Protein AF-A0A5J9UR12-F1 (afdb_monomer)

Nearest PDB structures (foldseek):
  2w54-assembly2_D  TM=9.550E-01  e=1.398E-10  Rhodobacter capsulatus
  7orc-assembly1_A  TM=9.038E-01  e=9.205E-11  Homo sapiens
  7orc-assembly1_B  TM=9.035E-01  e=1.241E-10  Homo sapiens
  7opn-assembly1_B  TM=8.809E-01  e=1.884E-10  Homo sapiens
  6q6q-assembly1_A-2  TM=8.910E-01  e=6.596E-10  Homo sapiens

InterPro domains:
  IPR000674 Aldehyde oxidase/xanthine dehydrogenase, a/b hammerhead [PF01315] (2-109)
  IPR000674 Aldehyde oxidase/xanthine dehydrogenase, a/b hammerhead [SM01008] (2-110)
  IPR008274 Aldehyde oxidase/xanthine dehydrogenase, first molybdopterin binding domain [PF02738] (125-187)
  IPR016208 Aldehyde oxidase/xanthine dehydrogenase-like [PTHR45444] (1-187)
  IPR036856 Aldehyde oxidase/xanthine dehydrogenase, a/b hammerhead superfamily [SSF54665] (1-125)
  IPR037165 Aldehyde oxidase/xanthine dehydrogenase, molybdopterin binding domain superfamily [SSF56003] (102-187)

Foldseek 3Di:
DPPPDDDLVNPDADPPDWAKDFQWDPAQKWFWDDKDLPQLVPDPFFDDKDACVNDPDHQWPQPDAPDDGVADDTMDNGTGGGRIMTIGDPDHVVNHVSSVVMDIDTDHDDHDDDPVSCVVVVPDRPPPDDDDDDDDVVVCVVDPVDPDDDDDDDDDDDDDPPDPDDWDKDWDADPVRPDIDMDTDDD

Solvent-accessible surface area (backbone atoms only — not comparable to full-atom values): 11998 Å² total; per-residue (Å²): 142,84,75,81,76,80,52,62,87,67,51,86,76,65,90,89,60,70,30,72,20,71,33,56,34,91,40,49,23,23,36,57,74,48,74,46,46,68,64,26,68,71,36,84,64,56,71,50,74,44,44,41,87,67,45,87,84,65,47,60,63,46,87,85,53,87,86,42,52,69,27,36,76,57,53,41,78,30,59,63,41,39,43,34,40,33,35,18,30,96,45,61,70,58,16,48,63,38,35,70,45,46,46,72,43,69,49,79,45,94,64,80,89,45,71,69,53,26,62,76,69,67,65,68,73,82,94,64,88,79,86,88,86,79,86,62,64,67,61,47,73,74,38,90,81,55,92,72,88,87,86,87,86,87,87,81,83,88,80,80,85,78,64,90,75,66,90,42,72,51,74,49,70,37,80,97,62,81,39,74,49,75,47,60,66,77,135

Mean predicted aligned error: 5.68 Å

Secondary s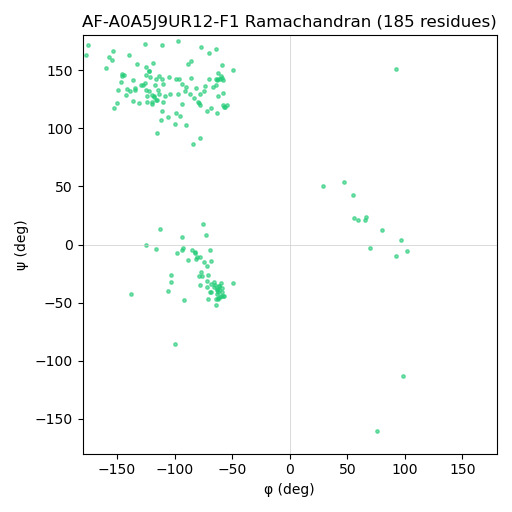tructure (DSSP, 8-state):
--S-S--GGGSPPPTT----EEE--S-SSEEEEEEE-HHHHTSTTEEEEE-GGGSSS-SB--SSSTT-BSS--SEE-STT--SEEEEE-SSHHHHHHHHTT-EEEEEE-----SHHHHHHHT---TT-------S-HHHHHHSTT-S----------------SS---EEEEEEGGGTEEEEEE---

Organism: NCBI:txid38414

pLDDT: mean 90.69, std 7.62, range [59.16, 98.38]

Radius of gyration: 23.84 Å; Cα contacts (8 Å, |Δi|>4): 248; chains: 1; bounding box: 65×40×64 Å

Sequence (187 aa):
VTGEAEYTDDTPIPTNTLHAALVLSKKAHARILSIDDSLAKSSPGFTGLFLSKDVPGSNRTEPVIPGEKIFATDVVTCVGQVPLRLIPFTDDIIGIVVADKIYIEYSELPAILSMEEAVKTGSFHPNTKRCLVKGNVEQCFMSDGCERIISGEVKVAGQEHFYMEPQCTLVWPVDSGNEIHMVSSTQ

Structure (mmCIF, N/CA/C/O backbone):
data_AF-A0A5J9UR12-F1
#
_entry.id   AF-A0A5J9UR12-F1
#
loop_
_atom_site.group_PDB
_atom_site.id
_atom_site.type_symbol
_atom_site.label_atom_id
_atom_site.label_alt_id
_atom_site.label_comp_id
_atom_site.label_asym_id
_atom_site.label_entity_id
_atom_site.label_seq_id
_atom_site.pdbx_PDB_ins_code
_atom_site.Cartn_x
_atom_site.Cartn_y
_atom_site.Cartn_z
_atom_site.occupancy
_atom_site.B_iso_or_equiv
_atom_site.auth_seq_id
_atom_site.auth_comp_id
_atom_site.auth_asym_id
_atom_site.auth_atom_id
_atom_site.pdbx_PDB_model_num
ATOM 1 N N . VAL A 1 1 ? -15.639 -21.418 -22.205 1.00 65.12 1 VAL A N 1
ATOM 2 C CA . VAL A 1 1 ? -14.432 -21.567 -21.352 1.00 65.12 1 VAL A CA 1
ATOM 3 C C . VAL A 1 1 ? -13.196 -21.831 -22.210 1.00 65.12 1 VAL A C 1
ATOM 5 O O . VAL A 1 1 ? -12.440 -22.752 -21.954 1.00 65.12 1 VAL A O 1
ATOM 8 N N . THR A 1 2 ? -13.013 -21.047 -23.268 1.00 94.25 2 THR A N 1
ATOM 9 C CA . THR A 1 2 ? -11.977 -21.240 -24.296 1.00 94.25 2 THR A CA 1
ATOM 10 C C . THR A 1 2 ? -10.656 -20.552 -23.949 1.00 94.25 2 THR A C 1
ATOM 12 O O . THR A 1 2 ? -9.651 -20.850 -24.579 1.00 94.25 2 THR A O 1
ATOM 15 N N . GLY A 1 3 ? -10.654 -19.665 -22.943 1.00 93.50 3 GLY A N 1
ATOM 16 C CA . GLY A 1 3 ? -9.499 -18.829 -22.598 1.00 93.50 3 GLY A CA 1
ATOM 17 C C . GLY A 1 3 ? -9.338 -17.599 -23.497 1.00 93.50 3 GLY A C 1
ATOM 18 O O . GLY A 1 3 ? -8.297 -16.972 -23.462 1.00 93.50 3 GLY A O 1
ATOM 19 N N . GLU A 1 4 ? -10.346 -17.260 -24.305 1.00 94.88 4 GLU A N 1
ATOM 20 C CA . GLU A 1 4 ? -10.284 -16.148 -25.273 1.00 94.88 4 GLU A CA 1
ATOM 21 C C . GLU A 1 4 ? -10.627 -14.776 -24.666 1.00 94.88 4 GLU A C 1
ATOM 23 O O . GLU A 1 4 ? -10.584 -13.771 -25.367 1.00 94.88 4 GLU A O 1
ATOM 28 N N . ALA A 1 5 ? -11.037 -14.726 -23.396 1.00 94.69 5 ALA A N 1
ATOM 29 C CA . ALA A 1 5 ? -11.281 -13.460 -22.714 1.00 94.69 5 ALA A CA 1
ATOM 30 C C . ALA A 1 5 ? -9.939 -12.866 -22.280 1.00 94.69 5 ALA A C 1
ATOM 32 O O . ALA A 1 5 ? -9.216 -13.516 -21.532 1.00 94.69 5 ALA A O 1
ATOM 33 N N . GLU A 1 6 ? -9.643 -11.656 -22.746 1.00 94.62 6 GLU A N 1
ATOM 34 C CA . GLU A 1 6 ? -8.406 -10.947 -22.424 1.00 94.62 6 GLU A CA 1
ATOM 35 C C . GLU A 1 6 ? -8.529 -10.229 -21.074 1.00 94.62 6 GLU A C 1
ATOM 37 O O . GLU A 1 6 ? -9.455 -9.442 -20.849 1.00 94.62 6 GLU A O 1
ATOM 42 N N . TYR A 1 7 ? -7.579 -10.506 -20.186 1.00 95.50 7 TYR A N 1
ATOM 43 C CA . TYR A 1 7 ? -7.294 -9.746 -18.974 1.00 95.50 7 TYR A CA 1
ATOM 44 C C . TYR A 1 7 ? -6.143 -8.769 -19.228 1.00 95.50 7 TYR A C 1
ATOM 46 O O . TYR A 1 7 ? -5.537 -8.750 -20.300 1.00 95.50 7 TYR A O 1
ATOM 54 N N . THR A 1 8 ? -5.821 -7.929 -18.243 1.00 95.56 8 THR A N 1
ATOM 55 C CA . THR A 1 8 ? -4.850 -6.840 -18.443 1.00 95.56 8 THR A CA 1
ATOM 56 C C . THR A 1 8 ? -3.496 -7.362 -18.927 1.00 95.56 8 THR A C 1
ATOM 58 O O . THR A 1 8 ? -2.935 -6.819 -19.877 1.00 95.56 8 THR A O 1
ATOM 61 N N . ASP A 1 9 ? -3.004 -8.440 -18.313 1.00 92.62 9 ASP A N 1
ATOM 62 C CA . ASP A 1 9 ? -1.698 -9.040 -18.620 1.00 92.62 9 ASP A CA 1
ATOM 63 C C . ASP A 1 9 ? -1.698 -9.900 -19.900 1.00 92.62 9 ASP A C 1
ATOM 65 O O . ASP A 1 9 ? -0.640 -10.240 -20.421 1.00 92.62 9 ASP A O 1
ATOM 69 N N . ASP A 1 10 ? -2.877 -10.193 -20.464 1.00 94.12 10 ASP A N 1
ATOM 70 C CA . ASP A 1 10 ? -2.998 -10.854 -21.771 1.00 94.12 10 ASP A CA 1
ATOM 71 C C . ASP A 1 10 ? -2.821 -9.860 -22.935 1.00 94.12 10 ASP A C 1
ATOM 73 O O . ASP A 1 10 ? -2.685 -10.259 -24.095 1.00 94.12 10 ASP A O 1
ATOM 77 N N . THR A 1 11 ? -2.816 -8.553 -22.640 1.00 93.62 11 THR A N 1
ATOM 78 C CA . THR A 1 11 ? -2.694 -7.496 -23.650 1.00 93.62 11 THR A CA 1
ATOM 79 C C . THR A 1 11 ? -1.348 -7.599 -24.377 1.00 93.62 11 THR A C 1
ATOM 81 O O . THR A 1 11 ? -0.299 -7.571 -23.728 1.00 93.62 11 THR A O 1
ATOM 84 N N . PRO A 1 12 ? -1.324 -7.629 -25.725 1.00 91.62 12 PRO A N 1
ATOM 85 C CA . PRO A 1 12 ? -0.079 -7.648 -26.481 1.00 91.62 12 PRO A CA 1
ATOM 86 C C . PRO A 1 12 ? 0.847 -6.484 -26.116 1.00 91.62 12 PRO A C 1
ATOM 88 O O . PRO A 1 12 ? 0.519 -5.309 -26.291 1.00 91.62 12 PRO A O 1
ATOM 91 N N . ILE A 1 13 ? 2.036 -6.831 -25.631 1.00 89.00 13 ILE A N 1
ATOM 92 C CA . ILE A 1 13 ? 2.994 -5.868 -25.098 1.00 89.00 13 ILE A CA 1
ATOM 93 C C . ILE A 1 13 ? 3.719 -5.133 -26.247 1.00 89.00 13 ILE A C 1
ATOM 95 O O . ILE A 1 13 ? 4.280 -5.784 -27.137 1.00 89.00 13 ILE A O 1
ATOM 99 N N . PRO A 1 14 ? 3.776 -3.784 -26.244 1.00 88.50 14 PRO A N 1
ATOM 100 C CA . PRO A 1 14 ? 4.555 -3.024 -27.218 1.00 88.50 14 PRO A CA 1
ATOM 101 C C . PRO A 1 14 ? 6.050 -3.376 -27.205 1.00 88.50 14 PRO A C 1
ATOM 103 O O . PRO A 1 14 ? 6.623 -3.771 -26.187 1.00 88.50 14 PRO A O 1
ATOM 106 N N . THR A 1 15 ? 6.732 -3.172 -28.334 1.00 86.94 15 THR A N 1
ATOM 107 C CA . THR A 1 15 ? 8.191 -3.358 -28.396 1.00 86.94 15 THR A CA 1
ATOM 108 C C . THR A 1 15 ? 8.902 -2.377 -27.460 1.00 86.94 15 THR A C 1
ATOM 110 O O . THR A 1 15 ? 8.516 -1.214 -27.376 1.00 86.94 15 THR A O 1
ATOM 113 N N . ASN A 1 16 ? 9.976 -2.829 -26.803 1.00 85.81 16 ASN A N 1
ATOM 114 C CA . ASN A 1 16 ? 10.737 -2.062 -25.805 1.00 85.81 16 ASN A CA 1
ATOM 115 C C . ASN A 1 16 ? 9.954 -1.721 -24.526 1.00 85.81 16 ASN A C 1
ATOM 117 O O . ASN A 1 16 ? 10.330 -0.788 -23.815 1.00 85.81 16 ASN A O 1
ATOM 121 N N . THR A 1 17 ? 8.886 -2.462 -24.221 1.00 88.44 17 THR A N 1
ATOM 122 C CA . THR A 1 17 ? 8.215 -2.333 -22.924 1.00 88.44 17 THR A CA 1
ATOM 123 C C . THR A 1 17 ? 9.175 -2.674 -21.790 1.00 88.44 17 THR A C 1
ATOM 125 O O . THR A 1 17 ? 10.012 -3.570 -21.901 1.00 88.44 17 THR A O 1
ATOM 128 N N . LEU A 1 18 ? 9.046 -1.922 -20.701 1.00 88.81 18 LEU A N 1
ATOM 129 C CA . LEU A 1 18 ? 9.788 -2.119 -19.467 1.00 88.81 18 LEU A CA 1
ATOM 130 C C . LEU A 1 18 ? 8.832 -2.596 -18.382 1.00 88.81 18 LEU A C 1
ATOM 132 O O . LEU A 1 18 ? 7.715 -2.089 -18.270 1.00 88.81 18 LEU A O 1
ATOM 136 N N . HIS A 1 19 ? 9.311 -3.500 -17.538 1.00 88.38 19 HIS A N 1
ATOM 137 C CA . HIS A 1 19 ? 8.613 -3.884 -16.320 1.00 88.38 19 HIS A CA 1
ATOM 138 C C . HIS A 1 19 ? 9.022 -2.967 -15.162 1.00 88.38 19 HIS A C 1
ATOM 140 O O . HIS A 1 19 ? 10.083 -2.334 -15.170 1.00 88.38 19 HIS A O 1
ATOM 146 N N . ALA A 1 20 ? 8.146 -2.846 -14.166 1.00 88.44 20 ALA A N 1
ATOM 147 C CA . ALA A 1 20 ? 8.401 -2.038 -12.983 1.00 88.44 20 ALA A CA 1
ATOM 148 C C . ALA A 1 20 ? 8.145 -2.842 -11.713 1.00 88.44 20 ALA A C 1
ATOM 150 O O . ALA A 1 20 ? 7.130 -3.519 -11.591 1.00 88.44 20 ALA A O 1
ATOM 151 N N . ALA A 1 21 ? 9.046 -2.693 -10.748 1.00 90.62 21 ALA A N 1
ATOM 152 C CA . ALA A 1 21 ? 8.927 -3.250 -9.413 1.00 90.62 21 ALA A CA 1
ATOM 153 C C . ALA A 1 21 ? 8.835 -2.118 -8.385 1.00 90.62 21 ALA A C 1
ATOM 155 O O . ALA A 1 21 ? 9.479 -1.072 -8.501 1.00 90.62 21 ALA A O 1
ATOM 156 N N . LEU A 1 22 ? 8.023 -2.318 -7.354 1.00 92.38 22 LEU A N 1
ATOM 157 C CA . LEU A 1 22 ? 7.906 -1.369 -6.254 1.00 92.38 22 LEU A CA 1
ATOM 158 C C . LEU A 1 22 ? 8.925 -1.724 -5.173 1.00 92.38 22 LEU A C 1
ATOM 160 O O . LEU A 1 22 ? 9.049 -2.886 -4.792 1.00 92.38 22 LEU A O 1
ATOM 164 N N . VAL A 1 23 ? 9.623 -0.721 -4.643 1.00 93.75 23 VAL A N 1
ATOM 165 C CA . VAL A 1 23 ? 10.375 -0.887 -3.396 1.00 93.75 23 VAL A CA 1
ATOM 166 C C . VAL A 1 23 ? 9.451 -0.445 -2.281 1.00 93.75 23 VAL A C 1
ATOM 168 O O . VAL A 1 23 ? 8.988 0.696 -2.278 1.00 93.75 23 VAL A O 1
ATOM 171 N N . LEU A 1 24 ? 9.173 -1.348 -1.349 1.00 94.88 24 LEU A N 1
ATOM 172 C CA . LEU A 1 24 ? 8.185 -1.134 -0.300 1.00 94.88 24 LEU A CA 1
ATOM 173 C C . LEU A 1 24 ? 8.852 -0.857 1.046 1.00 94.88 24 LEU A C 1
ATOM 175 O O . LEU A 1 24 ? 9.875 -1.449 1.398 1.00 94.88 24 LEU A O 1
ATOM 179 N N . SER A 1 25 ? 8.233 0.017 1.835 1.00 96.25 25 SER A N 1
ATOM 180 C CA . SER A 1 25 ? 8.619 0.257 3.218 1.00 96.25 25 SER A CA 1
ATOM 181 C C . SER A 1 25 ? 8.552 -1.034 4.026 1.00 96.25 25 SER A C 1
ATOM 183 O O . SER A 1 25 ? 7.523 -1.711 4.059 1.00 96.25 25 SER A O 1
ATOM 185 N N . LYS A 1 26 ? 9.630 -1.319 4.758 1.00 95.38 26 LYS A N 1
ATOM 186 C CA . LYS A 1 26 ? 9.701 -2.420 5.733 1.00 95.38 26 LYS A CA 1
ATOM 187 C C . LYS A 1 26 ? 9.351 -1.963 7.157 1.00 95.38 26 LYS A C 1
ATOM 189 O O . LYS A 1 26 ? 9.513 -2.731 8.102 1.00 95.38 26 LYS A O 1
ATOM 194 N N . LYS A 1 27 ? 8.913 -0.708 7.333 1.00 97.75 27 LYS A N 1
ATOM 195 C CA . LYS A 1 27 ? 8.627 -0.082 8.634 1.00 97.75 27 LYS A CA 1
ATOM 196 C C . LYS A 1 27 ? 7.211 0.482 8.678 1.00 97.75 27 LYS A C 1
ATOM 198 O O . LYS A 1 27 ? 6.759 1.101 7.720 1.00 97.75 27 LYS A O 1
ATOM 203 N N . ALA A 1 28 ? 6.541 0.294 9.815 1.00 97.44 28 ALA A N 1
ATOM 204 C CA . ALA A 1 28 ? 5.180 0.781 10.029 1.00 97.44 28 ALA A CA 1
ATOM 205 C C . ALA A 1 28 ? 5.119 2.305 10.196 1.00 97.44 28 ALA A C 1
ATOM 207 O O . ALA A 1 28 ? 4.190 2.924 9.709 1.00 97.44 28 ALA A O 1
ATOM 208 N N . HIS A 1 29 ? 6.108 2.919 10.845 1.00 98.00 29 HIS A N 1
ATOM 209 C CA . HIS A 1 29 ? 6.238 4.372 10.908 1.00 98.00 29 HIS A CA 1
ATOM 210 C C . HIS A 1 29 ? 7.713 4.725 11.095 1.00 98.00 29 HIS A C 1
ATOM 212 O O . HIS A 1 29 ? 8.332 4.310 12.074 1.00 98.00 29 HIS A O 1
ATOM 218 N N . ALA A 1 30 ? 8.317 5.429 10.142 1.00 98.38 30 ALA A N 1
ATOM 219 C CA . ALA A 1 30 ? 9.736 5.763 10.215 1.00 98.38 30 ALA A CA 1
ATOM 220 C C . ALA A 1 30 ? 10.097 6.943 9.318 1.00 98.38 30 ALA A C 1
ATOM 222 O O . ALA A 1 30 ? 9.494 7.142 8.267 1.00 98.38 30 ALA A O 1
ATOM 223 N N . ARG A 1 31 ? 11.135 7.688 9.697 1.00 98.25 31 ARG A N 1
ATOM 224 C CA . ARG A 1 31 ? 11.803 8.648 8.818 1.00 98.25 31 ARG A CA 1
ATOM 225 C C . ARG A 1 31 ? 12.792 7.921 7.911 1.00 98.25 31 ARG A C 1
ATOM 227 O O . ARG A 1 31 ? 13.570 7.107 8.401 1.00 98.25 31 ARG A O 1
ATOM 234 N N . ILE A 1 32 ? 12.788 8.243 6.623 1.00 96.94 32 ILE A N 1
ATOM 235 C CA . ILE A 1 32 ? 13.812 7.805 5.670 1.00 96.94 32 ILE A CA 1
ATOM 236 C C . ILE A 1 32 ? 15.043 8.692 5.879 1.00 96.94 32 ILE A C 1
ATOM 238 O O . ILE A 1 32 ? 14.949 9.914 5.773 1.00 96.94 32 ILE A O 1
ATOM 242 N N . LEU A 1 33 ? 16.178 8.086 6.223 1.00 96.88 33 LEU A N 1
ATOM 243 C CA . LEU A 1 33 ? 17.441 8.798 6.432 1.00 96.88 33 LEU A CA 1
ATOM 244 C C . LEU A 1 33 ? 18.265 8.847 5.149 1.00 96.88 33 LEU A C 1
ATOM 246 O O . LEU A 1 33 ? 18.768 9.902 4.768 1.00 96.88 33 LEU A O 1
ATOM 250 N N . SER A 1 34 ? 18.394 7.701 4.487 1.00 95.44 34 SER A N 1
ATOM 251 C CA . SER A 1 34 ? 19.188 7.550 3.276 1.00 95.44 34 SER A CA 1
ATOM 252 C C . SER A 1 34 ? 18.671 6.380 2.435 1.00 95.44 34 SER A C 1
ATOM 254 O O . SER A 1 34 ? 17.958 5.500 2.926 1.00 95.44 34 SER A O 1
ATOM 256 N N . ILE A 1 35 ? 18.998 6.407 1.144 1.00 94.06 35 ILE A N 1
ATOM 257 C CA . ILE A 1 35 ? 18.670 5.360 0.174 1.00 94.06 35 ILE A CA 1
ATOM 258 C C . ILE A 1 35 ? 19.958 5.042 -0.582 1.00 94.06 35 ILE A C 1
ATOM 260 O O . ILE A 1 35 ? 20.543 5.937 -1.194 1.00 94.06 35 ILE A O 1
ATOM 264 N N . ASP A 1 36 ? 20.383 3.783 -0.538 1.00 94.75 36 ASP A N 1
ATOM 265 C CA . ASP A 1 36 ? 21.515 3.254 -1.295 1.00 94.75 36 ASP A CA 1
ATOM 266 C C . ASP A 1 36 ? 21.007 2.288 -2.373 1.00 94.75 36 ASP A C 1
ATOM 268 O O . ASP A 1 36 ? 20.441 1.230 -2.091 1.00 94.75 36 ASP A O 1
ATOM 272 N N . ASP A 1 37 ? 21.206 2.684 -3.628 1.00 93.00 37 ASP A N 1
ATOM 273 C CA . ASP A 1 37 ? 20.820 1.951 -4.829 1.00 93.00 37 ASP A CA 1
ATOM 274 C C . ASP A 1 37 ? 22.033 1.450 -5.636 1.00 93.00 37 ASP A C 1
ATOM 276 O O . ASP A 1 37 ? 21.887 1.025 -6.784 1.00 93.00 37 ASP A O 1
ATOM 280 N N . SER A 1 38 ? 23.239 1.472 -5.059 1.00 94.31 38 SER A N 1
ATOM 281 C CA . SER A 1 38 ? 24.488 1.098 -5.741 1.00 94.31 38 SER A CA 1
ATOM 282 C C . SER A 1 38 ? 24.473 -0.340 -6.284 1.00 94.31 38 SER A C 1
ATOM 284 O O . SER A 1 38 ? 24.884 -0.600 -7.422 1.00 94.31 38 SER A O 1
ATOM 286 N N . LEU A 1 39 ? 23.928 -1.284 -5.512 1.00 92.62 39 LEU A N 1
ATOM 287 C CA . LEU A 1 39 ? 23.760 -2.680 -5.928 1.00 92.62 39 LEU A CA 1
ATOM 288 C C . LEU A 1 39 ? 22.666 -2.857 -6.992 1.00 92.62 39 LEU A C 1
ATOM 290 O O . LEU A 1 39 ? 22.766 -3.735 -7.852 1.00 92.62 39 LEU A O 1
ATOM 294 N N . ALA A 1 40 ? 21.631 -2.016 -6.966 1.00 90.81 40 ALA A N 1
ATOM 295 C CA . ALA A 1 40 ? 20.592 -2.034 -7.987 1.00 90.81 40 ALA A CA 1
ATOM 296 C C . ALA A 1 40 ? 21.133 -1.504 -9.322 1.00 90.81 40 ALA A C 1
ATOM 298 O O . ALA A 1 40 ? 21.008 -2.179 -10.340 1.00 90.81 40 ALA A O 1
ATOM 299 N N . LYS A 1 41 ? 21.842 -0.368 -9.299 1.00 90.50 41 LYS A N 1
ATOM 300 C CA . LYS A 1 41 ? 22.479 0.261 -10.471 1.00 90.50 41 LYS A CA 1
ATOM 301 C C . LYS A 1 41 ? 23.504 -0.622 -11.174 1.00 90.50 41 LYS A C 1
ATOM 303 O O . LYS A 1 41 ? 23.673 -0.519 -12.382 1.00 90.50 41 LYS A O 1
ATOM 308 N N . SER A 1 42 ? 24.209 -1.462 -10.421 1.00 91.25 42 SER A N 1
ATOM 309 C CA . SER A 1 42 ? 25.193 -2.401 -10.976 1.00 91.25 42 SER A CA 1
ATOM 310 C C . SER A 1 42 ? 24.569 -3.692 -11.513 1.00 91.25 42 SER A C 1
ATOM 312 O O . SER A 1 42 ? 25.271 -4.507 -12.112 1.00 91.25 42 SER A O 1
ATOM 314 N N . SER A 1 43 ? 23.264 -3.898 -11.321 1.00 89.00 43 SER A N 1
ATOM 315 C CA . SER A 1 43 ? 22.578 -5.053 -11.892 1.00 89.00 43 SER A CA 1
ATOM 316 C C . SER A 1 43 ? 22.407 -4.858 -13.409 1.00 89.00 43 SER A C 1
ATOM 318 O O . SER A 1 43 ? 22.036 -3.761 -13.834 1.00 89.00 43 SER A O 1
ATOM 320 N N . PRO A 1 44 ? 22.652 -5.893 -14.242 1.00 84.50 44 PRO A N 1
ATOM 321 C CA . PRO A 1 44 ? 22.329 -5.848 -15.675 1.00 84.50 44 PRO A CA 1
ATOM 322 C C . PRO A 1 44 ? 20.889 -5.373 -15.873 1.00 84.50 44 PRO A C 1
ATOM 324 O O . PRO A 1 44 ? 20.100 -5.616 -14.984 1.00 84.50 44 PRO A O 1
ATOM 327 N N . GLY A 1 45 ? 20.526 -4.700 -16.968 1.00 79.25 45 GLY A N 1
ATOM 328 C CA . GLY A 1 45 ? 19.126 -4.328 -17.261 1.00 79.25 45 GLY A CA 1
ATOM 329 C C . GLY A 1 45 ? 18.481 -3.254 -16.365 1.00 79.25 45 GLY A C 1
ATOM 330 O O . GLY A 1 45 ? 17.356 -2.832 -16.648 1.00 79.25 45 GLY A O 1
ATOM 331 N N . PHE A 1 46 ? 19.182 -2.756 -15.339 1.00 86.62 46 PHE A N 1
ATOM 332 C CA . PHE A 1 46 ? 18.748 -1.592 -14.568 1.00 86.62 46 PHE A CA 1
ATOM 333 C C . PHE A 1 46 ? 18.555 -0.385 -15.497 1.00 86.62 46 PHE A C 1
ATOM 335 O O . PHE A 1 46 ? 19.504 0.064 -16.139 1.00 86.62 46 PHE A O 1
ATOM 342 N N . THR A 1 47 ? 17.328 0.137 -15.573 1.00 86.44 47 THR A N 1
ATOM 343 C CA . THR A 1 47 ? 16.994 1.267 -16.456 1.00 86.44 47 THR A CA 1
ATOM 344 C C . THR A 1 47 ? 16.809 2.557 -15.666 1.00 86.44 47 THR A C 1
ATOM 346 O O . THR A 1 47 ? 17.282 3.611 -16.087 1.00 86.44 47 THR A O 1
ATOM 349 N N . GLY A 1 48 ? 16.175 2.493 -14.494 1.00 88.00 48 GLY A N 1
ATOM 350 C CA . GLY A 1 48 ? 16.053 3.661 -13.635 1.00 88.00 48 GLY A CA 1
ATOM 351 C C . GLY A 1 48 ? 15.371 3.390 -12.303 1.00 88.00 48 GLY A C 1
ATOM 352 O O . GLY A 1 48 ? 14.678 2.391 -12.110 1.00 88.00 48 GLY A O 1
ATOM 353 N N . LEU A 1 49 ? 15.564 4.333 -11.388 1.00 90.50 49 LEU A N 1
ATOM 354 C CA . LEU A 1 49 ? 14.905 4.401 -10.092 1.00 90.50 49 LEU A CA 1
ATOM 355 C C . LEU A 1 49 ? 14.210 5.758 -9.992 1.00 90.50 49 LEU A C 1
ATOM 357 O O . LEU A 1 49 ? 14.852 6.785 -10.203 1.00 90.50 49 LEU A O 1
ATOM 361 N N . PHE A 1 50 ? 12.922 5.744 -9.670 1.00 92.50 50 PHE A N 1
ATOM 362 C CA . PHE A 1 50 ? 12.075 6.928 -9.606 1.00 92.50 50 PHE A CA 1
ATOM 363 C C . PHE A 1 50 ? 11.634 7.180 -8.168 1.00 92.50 50 PHE A C 1
ATOM 365 O O . PHE A 1 50 ? 11.146 6.289 -7.466 1.00 92.50 50 PHE A O 1
ATOM 372 N N . LEU A 1 51 ? 11.830 8.422 -7.750 1.00 92.88 51 LEU A N 1
ATOM 373 C CA . LEU A 1 51 ? 11.523 8.979 -6.443 1.00 92.88 51 LEU A CA 1
ATOM 374 C C . LEU A 1 51 ? 10.373 9.986 -6.554 1.00 92.88 51 LEU A C 1
ATOM 376 O O . LEU A 1 51 ? 9.999 10.441 -7.632 1.00 92.88 51 LEU A O 1
ATOM 380 N N . SER A 1 52 ? 9.887 10.441 -5.401 1.00 93.12 52 SER A N 1
ATOM 381 C CA . SER A 1 52 ? 8.932 11.556 -5.295 1.00 93.12 52 SER A CA 1
ATOM 382 C C . SER A 1 52 ? 9.326 12.818 -6.075 1.00 93.12 52 SER A C 1
ATOM 384 O O . SER A 1 52 ? 8.451 13.514 -6.583 1.00 93.12 52 SER A O 1
ATOM 386 N N . LYS A 1 53 ? 10.628 13.112 -6.188 1.00 92.25 53 LYS A N 1
ATOM 387 C CA . LYS A 1 53 ? 11.161 14.269 -6.931 1.00 92.25 53 LYS A CA 1
ATOM 388 C C . LYS A 1 53 ? 11.062 14.134 -8.455 1.00 92.25 53 LYS A C 1
ATOM 390 O O . LYS A 1 53 ? 11.181 15.138 -9.147 1.00 92.25 53 LYS A O 1
ATOM 395 N N . ASP A 1 54 ? 10.877 12.914 -8.955 1.00 93.38 54 ASP A N 1
ATOM 396 C CA . ASP A 1 54 ? 10.825 12.617 -10.388 1.00 93.38 54 ASP A CA 1
ATOM 397 C C . ASP A 1 54 ? 9.383 12.642 -10.922 1.00 93.38 54 ASP A C 1
ATOM 399 O O . ASP A 1 54 ? 9.167 12.488 -12.121 1.00 93.38 54 ASP A O 1
ATOM 403 N N . VAL A 1 55 ? 8.386 12.849 -10.050 1.00 92.06 55 VAL A N 1
ATOM 404 C CA . VAL A 1 55 ? 6.980 12.986 -10.444 1.00 92.06 55 VAL A CA 1
ATOM 405 C C . VAL A 1 55 ? 6.775 14.339 -11.135 1.00 92.06 55 VAL A C 1
ATOM 407 O O . VAL A 1 55 ? 6.898 15.377 -10.474 1.00 92.06 55 VAL A O 1
ATOM 410 N N . PRO A 1 56 ? 6.422 14.374 -12.435 1.00 86.94 56 PRO A N 1
ATOM 411 C CA . PRO A 1 56 ? 6.095 15.625 -13.099 1.00 86.94 56 PRO A CA 1
ATOM 412 C C . PRO A 1 56 ? 4.775 16.166 -12.533 1.00 86.94 56 PRO A C 1
ATOM 414 O O . PRO A 1 56 ? 3.727 15.531 -12.629 1.00 86.94 56 PRO A O 1
ATOM 417 N N . GLY A 1 57 ? 4.824 17.344 -11.912 1.00 89.69 57 GLY A N 1
ATOM 418 C CA . GLY A 1 57 ? 3.660 17.984 -11.300 1.00 89.69 57 GLY A CA 1
ATOM 419 C C . GLY A 1 57 ? 3.581 17.749 -9.794 1.00 89.69 57 GLY A C 1
ATOM 420 O O . GLY A 1 57 ? 4.382 18.294 -9.037 1.00 89.69 57 GLY A O 1
ATOM 421 N N . SER A 1 58 ? 2.571 17.004 -9.344 1.00 90.75 58 SER A N 1
ATOM 422 C CA . SER A 1 58 ? 2.269 16.837 -7.921 1.00 90.75 58 SER A CA 1
ATOM 423 C C . SER A 1 58 ? 2.469 15.393 -7.478 1.00 90.75 58 SER A C 1
ATOM 425 O O . SER A 1 58 ? 1.812 14.489 -7.976 1.00 90.75 58 SER A O 1
ATOM 427 N N . ASN A 1 59 ? 3.295 15.181 -6.451 1.00 91.88 59 ASN A N 1
ATOM 428 C CA . ASN A 1 59 ? 3.425 13.886 -5.772 1.00 91.88 59 ASN A CA 1
ATOM 429 C C . ASN A 1 59 ? 2.234 13.580 -4.831 1.00 91.88 59 ASN A C 1
ATOM 431 O O . ASN A 1 59 ? 2.354 12.765 -3.920 1.00 91.88 59 ASN A O 1
ATOM 435 N N . ARG A 1 60 ? 1.099 14.268 -4.992 1.00 89.00 60 ARG A N 1
ATOM 436 C CA . ARG A 1 60 ? -0.140 14.040 -4.239 1.00 89.00 60 ARG A CA 1
ATOM 437 C C . ARG A 1 60 ? -1.164 13.406 -5.167 1.00 89.00 60 ARG A C 1
ATOM 439 O O . ARG A 1 60 ? -1.405 13.956 -6.236 1.00 89.00 60 ARG A O 1
ATOM 446 N N . THR A 1 61 ? -1.741 12.285 -4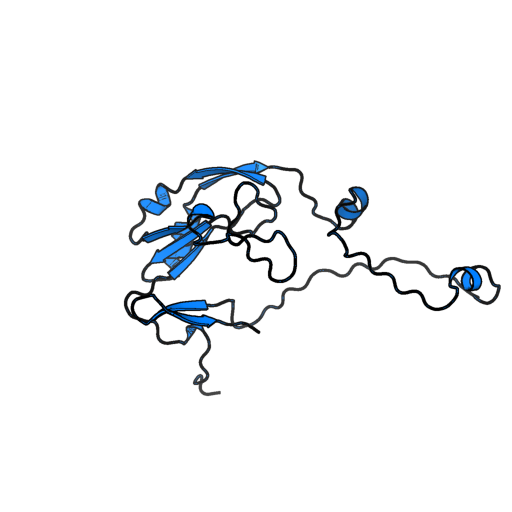.745 1.00 82.81 61 THR A N 1
ATOM 447 C CA . THR A 1 61 ? -2.755 11.551 -5.523 1.00 82.81 61 THR A CA 1
ATOM 448 C C . THR A 1 61 ? -4.171 11.793 -4.989 1.00 82.81 61 THR A C 1
ATOM 450 O O . THR A 1 61 ? -5.102 11.879 -5.777 1.00 82.81 61 THR A O 1
ATOM 453 N N . GLU A 1 62 ? -4.315 11.993 -3.669 1.00 74.06 62 GLU A N 1
ATOM 454 C CA . GLU A 1 62 ? -5.525 12.444 -2.942 1.00 74.06 62 GLU A CA 1
ATOM 455 C C . GLU A 1 62 ? -6.898 12.081 -3.573 1.00 74.06 62 GLU A C 1
ATOM 457 O O . GLU A 1 62 ? -7.753 12.961 -3.697 1.00 74.06 62 GLU A O 1
ATOM 462 N N . PRO A 1 63 ? -7.175 10.814 -3.949 1.00 67.69 63 PRO A N 1
ATOM 463 C CA . PRO A 1 63 ? -8.401 10.476 -4.679 1.00 67.69 63 PRO A CA 1
ATOM 464 C C . PRO A 1 63 ? -9.660 10.569 -3.804 1.00 67.69 63 PRO A C 1
ATOM 466 O O . PRO A 1 63 ? -10.760 10.791 -4.306 1.00 67.69 63 PRO A O 1
ATOM 469 N N . VAL A 1 64 ? -9.508 10.395 -2.485 1.00 69.50 64 VAL A N 1
ATOM 470 C CA . VAL A 1 64 ? -10.620 10.359 -1.517 1.00 69.50 64 VAL A CA 1
ATOM 471 C C . VAL A 1 64 ? -10.292 11.138 -0.243 1.00 69.50 64 VAL A C 1
ATOM 473 O O . VAL A 1 64 ? -11.139 11.867 0.274 1.00 69.50 64 VAL A O 1
ATOM 476 N N . ILE A 1 65 ? -9.067 10.997 0.276 1.00 68.50 65 ILE A N 1
ATOM 477 C CA . ILE A 1 65 ? -8.622 11.635 1.520 1.00 68.50 65 ILE A CA 1
ATOM 478 C C . ILE A 1 65 ? -7.387 12.503 1.229 1.00 68.50 65 ILE A C 1
ATOM 480 O O . ILE A 1 65 ? -6.443 12.024 0.597 1.00 68.50 65 ILE A O 1
ATOM 484 N N . PRO A 1 66 ? -7.352 13.763 1.704 1.00 72.12 66 PRO A N 1
ATOM 485 C CA . PRO A 1 66 ? -6.171 14.613 1.584 1.00 72.12 66 PRO A CA 1
ATOM 486 C C . PRO A 1 66 ? -4.936 14.002 2.262 1.00 72.12 66 PRO A C 1
ATOM 488 O O . PRO A 1 66 ? -5.036 13.431 3.348 1.00 72.12 66 PRO A O 1
ATOM 491 N N . GLY A 1 67 ? -3.758 14.198 1.669 1.00 75.31 67 GLY A N 1
ATOM 492 C CA . GLY A 1 67 ? -2.468 13.784 2.224 1.00 75.31 67 GLY A CA 1
ATOM 493 C C . GLY A 1 67 ? -1.845 12.517 1.632 1.00 75.31 67 GLY A C 1
ATOM 494 O O . GLY A 1 67 ? -0.697 12.222 1.970 1.00 75.31 67 GLY A O 1
ATOM 495 N N . GLU A 1 68 ? -2.531 11.792 0.743 1.00 84.19 68 GLU A N 1
ATOM 496 C CA . GLU A 1 68 ? -1.948 10.613 0.094 1.00 84.19 68 GLU A CA 1
ATOM 497 C C . GLU A 1 68 ? -0.924 11.002 -0.981 1.00 84.19 68 GLU A C 1
ATOM 499 O O . GLU A 1 68 ? -1.173 11.862 -1.835 1.00 84.19 68 GLU A O 1
ATOM 504 N N . LYS A 1 69 ? 0.242 10.351 -0.937 1.00 89.88 69 LYS A N 1
ATOM 505 C CA . LYS A 1 69 ? 1.365 10.601 -1.844 1.00 89.88 69 LYS A CA 1
ATOM 506 C C . LYS A 1 69 ? 1.613 9.402 -2.747 1.00 89.88 69 LYS A C 1
ATOM 508 O O . LYS A 1 69 ? 1.514 8.274 -2.279 1.00 89.88 69 LYS A O 1
ATOM 513 N N . ILE A 1 70 ? 2.020 9.665 -3.991 1.00 91.31 70 ILE A N 1
ATOM 514 C CA . ILE A 1 70 ? 2.405 8.613 -4.950 1.00 91.31 70 ILE A CA 1
ATOM 515 C C . ILE A 1 70 ? 3.651 7.884 -4.434 1.00 91.31 70 ILE A C 1
ATOM 517 O O . ILE A 1 70 ? 3.649 6.666 -4.290 1.00 91.31 70 ILE A O 1
ATOM 521 N N . PHE A 1 71 ? 4.692 8.649 -4.090 1.00 94.25 71 PHE A N 1
ATOM 522 C CA . PHE A 1 71 ? 5.892 8.143 -3.428 1.00 94.25 71 PHE A CA 1
ATOM 523 C C . PHE A 1 71 ? 6.069 8.770 -2.045 1.00 94.25 71 PHE A C 1
ATOM 525 O O . PHE A 1 71 ? 5.921 9.989 -1.878 1.00 94.25 71 PHE A O 1
ATOM 532 N N . ALA A 1 72 ? 6.432 7.963 -1.045 1.00 93.19 72 ALA A N 1
ATOM 533 C CA . ALA A 1 72 ? 6.824 8.481 0.262 1.00 93.19 72 ALA A CA 1
ATOM 534 C C . ALA A 1 72 ? 8.019 9.443 0.114 1.00 93.19 72 ALA A C 1
ATOM 536 O O . ALA A 1 72 ? 8.909 9.234 -0.710 1.00 93.19 72 ALA A O 1
ATOM 537 N N . THR A 1 73 ? 8.014 10.530 0.890 1.00 91.88 73 THR A N 1
ATOM 538 C CA . THR A 1 73 ? 9.096 11.529 0.870 1.00 91.88 73 THR A CA 1
ATOM 539 C C . THR A 1 73 ? 10.043 11.287 2.038 1.00 91.88 73 THR A C 1
ATOM 541 O O . THR A 1 73 ? 11.026 10.572 1.908 1.00 91.88 73 THR A O 1
ATOM 544 N N . ASP A 1 74 ? 9.706 11.834 3.202 1.00 93.56 74 ASP A N 1
ATOM 545 C CA . ASP A 1 74 ? 10.581 11.875 4.373 1.00 93.56 74 ASP A CA 1
ATOM 546 C C . ASP A 1 74 ? 10.187 10.830 5.409 1.00 93.56 74 ASP A C 1
ATOM 548 O O . ASP A 1 74 ? 11.008 10.416 6.219 1.00 93.56 74 ASP A O 1
ATOM 552 N N . VAL A 1 75 ? 8.912 10.442 5.423 1.00 95.62 75 VAL A N 1
ATOM 553 C CA . VAL A 1 75 ? 8.328 9.544 6.416 1.00 95.62 75 VAL A CA 1
ATOM 554 C C . VAL A 1 75 ? 7.472 8.509 5.703 1.00 95.62 75 VAL A C 1
ATOM 556 O O . VAL A 1 75 ? 6.657 8.854 4.845 1.00 95.62 75 VAL A O 1
ATOM 559 N N . VAL A 1 76 ? 7.662 7.251 6.087 1.00 96.44 76 VAL A N 1
ATOM 560 C CA . VAL A 1 76 ? 6.774 6.131 5.772 1.00 96.44 76 VAL A CA 1
ATOM 561 C C . VAL A 1 76 ? 5.819 5.911 6.939 1.00 96.44 76 VAL A C 1
ATOM 563 O O . VAL A 1 76 ? 6.214 6.069 8.091 1.00 96.44 76 VAL A O 1
ATOM 566 N N . THR A 1 77 ? 4.572 5.563 6.642 1.00 95.38 77 THR A N 1
ATOM 567 C CA . THR A 1 77 ? 3.435 5.511 7.583 1.00 95.38 77 THR A CA 1
ATOM 568 C C . THR A 1 77 ? 2.726 4.156 7.613 1.00 95.38 77 THR A C 1
ATOM 570 O O . THR A 1 77 ? 1.793 3.972 8.391 1.00 95.38 77 THR A O 1
ATOM 573 N N . CYS A 1 78 ? 3.186 3.199 6.803 1.00 95.94 78 CYS A N 1
ATOM 574 C CA . CYS A 1 78 ? 2.836 1.790 6.924 1.00 95.94 78 CYS A CA 1
ATOM 575 C C . CYS A 1 78 ? 3.905 0.899 6.273 1.00 95.94 78 CYS A C 1
ATOM 577 O O . CYS A 1 78 ? 4.696 1.339 5.429 1.00 95.94 78 CYS A O 1
ATOM 579 N N . VAL A 1 79 ? 3.904 -0.382 6.653 1.00 97.38 79 VAL A N 1
ATOM 580 C CA . VAL A 1 79 ? 4.600 -1.425 5.889 1.00 97.38 79 VAL A CA 1
ATOM 581 C C . VAL A 1 79 ? 3.883 -1.570 4.549 1.00 97.38 79 VAL A C 1
ATOM 583 O O . VAL A 1 79 ? 2.657 -1.587 4.515 1.00 97.38 79 VAL A O 1
ATOM 586 N N . GLY A 1 80 ? 4.634 -1.656 3.452 1.00 94.69 80 GLY A N 1
ATOM 587 C CA . GLY A 1 80 ? 4.051 -1.713 2.109 1.00 94.69 80 GLY A CA 1
ATOM 588 C C . GLY A 1 80 ? 3.884 -0.354 1.424 1.00 94.69 80 GLY A C 1
ATOM 589 O O . GLY A 1 80 ? 3.628 -0.324 0.227 1.00 94.69 80 GLY A O 1
ATOM 590 N N . GLN A 1 81 ? 4.075 0.777 2.119 1.00 94.06 81 GLN A N 1
ATOM 591 C CA . GLN A 1 81 ? 4.077 2.085 1.449 1.00 94.06 81 GLN A CA 1
ATOM 592 C C . GLN A 1 81 ? 5.233 2.169 0.451 1.00 94.06 81 GLN A C 1
ATOM 594 O O . GLN A 1 81 ? 6.332 1.721 0.766 1.00 94.06 81 GLN A O 1
ATOM 599 N N . VAL A 1 82 ? 5.019 2.785 -0.711 1.00 90.38 82 VAL A N 1
ATOM 600 C CA . VAL A 1 82 ? 6.018 2.889 -1.783 1.00 90.38 82 VAL A CA 1
ATOM 601 C C . VAL A 1 82 ? 6.869 4.161 -1.620 1.00 90.38 82 VAL A C 1
ATOM 603 O O . VAL A 1 82 ? 6.398 5.248 -1.947 1.00 90.38 82 VAL A O 1
ATOM 606 N N . PRO A 1 83 ? 8.121 4.106 -1.128 1.00 78.69 83 PRO A N 1
ATOM 607 C CA . PRO A 1 83 ? 9.059 5.229 -1.231 1.00 78.69 83 PRO A CA 1
ATOM 608 C C . PRO A 1 83 ? 9.663 5.401 -2.628 1.00 78.69 83 PRO A C 1
ATOM 610 O O . PRO A 1 83 ? 10.072 6.507 -2.981 1.00 78.69 83 PRO A O 1
ATOM 613 N N . LEU A 1 84 ? 9.761 4.316 -3.402 1.00 81.56 84 LEU A N 1
ATOM 614 C CA . LEU A 1 84 ? 10.462 4.280 -4.683 1.00 81.56 84 LEU A CA 1
ATOM 615 C C . LEU A 1 84 ? 9.761 3.343 -5.663 1.00 81.56 84 LEU A C 1
ATOM 617 O O . LEU A 1 84 ? 9.302 2.263 -5.283 1.00 81.56 84 LEU A O 1
ATOM 621 N N . ARG A 1 85 ? 9.812 3.693 -6.946 1.00 81.56 85 ARG A N 1
ATOM 622 C CA . ARG A 1 85 ? 9.530 2.766 -8.043 1.00 81.56 85 ARG A CA 1
ATOM 623 C C . A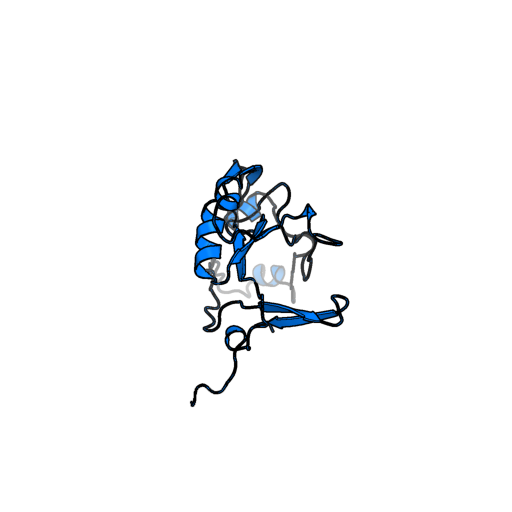RG A 1 85 ? 10.817 2.457 -8.780 1.00 81.56 85 ARG A C 1
ATOM 625 O O . ARG A 1 85 ? 11.475 3.354 -9.299 1.00 81.56 85 ARG A O 1
ATOM 632 N N . LEU A 1 86 ? 11.155 1.182 -8.853 1.00 76.44 86 LEU A N 1
ATOM 633 C CA . LEU A 1 86 ? 12.228 0.698 -9.696 1.00 76.44 86 LEU A CA 1
ATOM 634 C C . LEU A 1 86 ? 11.639 0.324 -11.063 1.00 76.44 86 LEU A C 1
ATOM 636 O O . LEU A 1 86 ? 10.637 -0.381 -11.140 1.00 76.44 86 LEU A O 1
ATOM 640 N N . ILE A 1 87 ? 12.261 0.776 -12.148 1.00 73.25 87 ILE A N 1
ATOM 641 C CA . ILE A 1 87 ? 11.923 0.332 -13.505 1.00 73.25 87 ILE A CA 1
ATOM 642 C C . ILE A 1 87 ? 13.103 -0.472 -14.031 1.00 73.25 87 ILE A C 1
ATOM 644 O O . ILE A 1 87 ? 14.164 0.119 -14.288 1.00 73.25 87 ILE A O 1
ATOM 648 N N . PRO A 1 88 ? 12.973 -1.810 -14.129 1.00 64.81 88 PRO A N 1
ATOM 649 C CA . PRO A 1 88 ? 13.807 -2.483 -15.115 1.00 64.81 88 PRO A CA 1
ATOM 650 C C . PRO A 1 88 ? 13.268 -3.811 -15.687 1.00 64.81 88 PRO A C 1
ATOM 652 O O . PRO A 1 88 ? 12.429 -4.486 -15.098 1.00 64.81 88 PRO A O 1
ATOM 655 N N . PHE A 1 89 ? 13.935 -4.208 -16.779 1.00 59.41 89 PHE A N 1
ATOM 656 C CA . PHE A 1 89 ? 14.005 -5.534 -17.412 1.00 59.41 89 PHE A CA 1
ATOM 657 C C . PHE A 1 89 ? 13.019 -5.868 -18.524 1.00 59.41 89 PHE A C 1
ATOM 659 O O . PHE A 1 89 ? 11.895 -5.386 -18.573 1.00 59.41 89 PHE A O 1
ATOM 666 N N . THR A 1 90 ? 13.509 -6.744 -19.408 1.00 59.16 90 THR A N 1
ATOM 667 C CA . THR A 1 90 ? 12.753 -7.509 -20.408 1.00 59.16 90 THR A CA 1
ATOM 668 C C . THR A 1 90 ? 11.859 -8.585 -19.776 1.00 59.16 90 THR A C 1
ATOM 670 O O . THR A 1 90 ? 11.180 -9.287 -20.512 1.00 59.16 90 THR A O 1
ATOM 673 N N . ASP A 1 91 ? 11.941 -8.768 -18.452 1.00 69.06 91 ASP A N 1
ATOM 674 C CA . ASP A 1 91 ? 11.302 -9.830 -17.667 1.00 69.06 91 ASP A CA 1
ATOM 675 C C . ASP A 1 91 ? 10.996 -9.301 -16.252 1.00 69.06 91 ASP A C 1
ATOM 677 O O . ASP A 1 91 ? 11.834 -8.655 -15.615 1.00 69.06 91 ASP A O 1
ATOM 681 N N . ASP A 1 92 ? 9.784 -9.545 -15.771 1.00 69.50 92 ASP A N 1
ATOM 682 C CA . ASP A 1 92 ? 9.218 -9.035 -14.524 1.00 69.50 92 ASP A CA 1
ATOM 683 C C . ASP A 1 92 ? 9.919 -9.563 -13.258 1.00 69.50 92 ASP A C 1
ATOM 685 O O . ASP A 1 92 ? 10.136 -8.805 -12.303 1.00 69.50 92 ASP A O 1
ATOM 689 N N . ILE A 1 93 ? 10.361 -10.824 -13.254 1.00 79.69 93 ILE A N 1
ATOM 690 C CA . ILE A 1 93 ? 10.982 -11.477 -12.089 1.00 79.69 93 ILE A CA 1
ATOM 691 C C . ILE A 1 93 ? 12.289 -10.779 -11.709 1.00 79.69 93 ILE A C 1
ATOM 693 O O . ILE A 1 93 ? 12.605 -10.593 -10.528 1.00 79.69 93 ILE A O 1
ATOM 697 N N . ILE A 1 94 ? 13.064 -10.360 -12.708 1.00 81.06 94 ILE A N 1
ATOM 698 C CA . ILE A 1 94 ? 14.364 -9.731 -12.472 1.00 81.06 94 ILE A CA 1
ATOM 699 C C . ILE A 1 94 ? 14.183 -8.356 -11.810 1.00 81.06 94 ILE A C 1
ATOM 701 O O . ILE A 1 94 ? 14.977 -7.977 -10.943 1.00 81.06 94 ILE A O 1
ATOM 705 N N . GLY A 1 95 ? 13.105 -7.638 -12.142 1.00 82.25 95 GLY A N 1
ATOM 706 C CA . GLY A 1 95 ? 12.758 -6.360 -11.519 1.00 82.25 95 GLY A CA 1
ATOM 707 C C . GLY A 1 95 ? 12.592 -6.477 -10.006 1.00 82.25 95 GLY A C 1
ATOM 708 O O . GLY A 1 95 ? 13.157 -5.673 -9.262 1.00 82.25 95 GLY A O 1
ATOM 709 N N . ILE A 1 96 ? 11.898 -7.519 -9.545 1.00 84.88 96 ILE A N 1
ATOM 710 C CA . ILE A 1 96 ? 11.672 -7.786 -8.117 1.00 84.88 96 ILE A CA 1
ATOM 711 C C . ILE A 1 96 ? 13.000 -8.067 -7.403 1.00 84.88 96 ILE A C 1
ATOM 713 O O . ILE A 1 96 ? 13.296 -7.464 -6.372 1.00 84.88 96 ILE A O 1
ATOM 717 N N . VAL A 1 97 ? 13.844 -8.924 -7.985 1.00 88.00 97 VAL A N 1
ATOM 718 C CA . VAL A 1 97 ? 15.151 -9.279 -7.405 1.00 88.00 97 VAL A CA 1
ATOM 719 C C . VAL A 1 97 ? 16.064 -8.058 -7.274 1.00 88.00 97 VAL A C 1
ATOM 721 O O . VAL A 1 97 ? 16.837 -7.958 -6.322 1.00 88.00 97 VAL A O 1
ATOM 724 N N . VAL A 1 98 ? 16.008 -7.119 -8.220 1.00 88.00 98 VAL A N 1
ATOM 725 C CA . VAL A 1 98 ? 16.812 -5.891 -8.162 1.00 88.00 98 VAL A CA 1
ATOM 726 C C . VAL A 1 98 ? 16.231 -4.866 -7.194 1.00 88.00 98 VAL A C 1
ATOM 728 O O . VAL A 1 98 ? 17.009 -4.195 -6.515 1.00 88.00 98 VAL A O 1
ATOM 731 N N . ALA A 1 99 ? 14.906 -4.770 -7.067 1.00 89.94 99 ALA A N 1
ATOM 732 C CA . ALA A 1 99 ? 14.264 -3.908 -6.073 1.00 89.94 99 ALA A CA 1
ATOM 733 C C . ALA A 1 99 ? 14.697 -4.278 -4.647 1.00 89.94 99 ALA A C 1
ATOM 735 O O . ALA A 1 99 ? 14.982 -3.393 -3.841 1.00 89.94 99 ALA A O 1
ATOM 736 N N . ASP A 1 100 ? 14.864 -5.572 -4.369 1.00 90.00 100 ASP A N 1
ATOM 737 C CA . ASP A 1 100 ? 15.331 -6.072 -3.072 1.00 90.00 100 ASP A CA 1
ATOM 738 C C . ASP A 1 100 ? 16.798 -5.743 -2.748 1.00 90.00 100 ASP A C 1
ATOM 740 O O . ASP A 1 100 ? 17.212 -5.835 -1.590 1.00 90.00 100 ASP A O 1
ATOM 744 N N . LYS A 1 101 ? 17.593 -5.319 -3.740 1.00 92.06 101 LYS A N 1
ATOM 745 C CA . LYS A 1 101 ? 18.977 -4.860 -3.534 1.00 92.06 101 LYS A CA 1
ATOM 746 C C . LYS A 1 101 ? 19.069 -3.404 -3.083 1.00 92.06 101 LYS A C 1
ATOM 748 O O . LYS A 1 101 ? 20.169 -2.947 -2.776 1.00 92.06 101 LYS A O 1
ATOM 753 N N . ILE A 1 102 ? 17.957 -2.671 -3.074 1.00 93.56 102 ILE A N 1
ATOM 754 C CA . ILE A 1 102 ? 17.924 -1.288 -2.602 1.00 93.56 102 ILE A CA 1
ATOM 755 C C . ILE A 1 102 ? 17.867 -1.290 -1.081 1.00 93.56 102 ILE A C 1
ATOM 757 O O . ILE A 1 102 ? 16.956 -1.851 -0.468 1.00 93.56 102 ILE A O 1
ATOM 761 N N . TYR A 1 103 ? 18.842 -0.627 -0.469 1.00 95.06 103 TYR A N 1
ATOM 762 C CA . TYR A 1 103 ? 18.900 -0.460 0.972 1.00 95.06 103 TYR A CA 1
ATOM 763 C C . TYR A 1 103 ? 18.328 0.901 1.363 1.00 95.06 103 TYR A C 1
ATOM 765 O O . TYR A 1 103 ? 18.716 1.934 0.820 1.00 95.06 103 TYR A O 1
ATOM 773 N N . ILE A 1 104 ? 17.401 0.901 2.319 1.00 96.06 104 ILE A N 1
ATOM 774 C CA . ILE A 1 104 ? 16.815 2.122 2.874 1.00 96.06 104 ILE A CA 1
ATOM 775 C C . ILE A 1 104 ? 17.128 2.160 4.361 1.00 96.06 104 ILE A C 1
ATOM 777 O O . ILE A 1 104 ? 16.765 1.252 5.115 1.00 96.06 104 ILE A O 1
ATOM 781 N N . GLU A 1 105 ? 17.792 3.228 4.779 1.00 97.44 105 GLU A N 1
ATOM 782 C CA . GLU A 1 105 ? 18.075 3.489 6.178 1.00 97.44 105 GLU A CA 1
ATOM 783 C C . GLU A 1 105 ? 16.899 4.235 6.814 1.00 97.44 105 GLU A C 1
ATOM 785 O O . GLU A 1 105 ? 16.432 5.256 6.299 1.00 97.44 105 GLU A O 1
ATOM 790 N N . TYR A 1 106 ? 16.432 3.731 7.955 1.00 98.00 106 TYR A N 1
ATOM 791 C CA . TYR A 1 106 ? 15.272 4.263 8.660 1.00 98.00 106 TYR A CA 1
ATOM 792 C C . TYR A 1 106 ? 15.620 4.692 10.084 1.00 98.00 106 TYR A C 1
ATOM 794 O O . TYR A 1 106 ? 16.343 3.998 10.796 1.00 98.00 106 TYR A O 1
ATOM 802 N N . SER A 1 107 ? 14.994 5.775 10.537 1.00 98.06 107 SER A N 1
ATOM 803 C CA . SER A 1 107 ? 14.829 6.090 11.957 1.00 98.06 107 SER A CA 1
ATOM 804 C C . SER A 1 107 ? 13.376 5.827 12.339 1.00 98.06 107 SER A C 1
ATOM 806 O O . SER A 1 107 ? 12.476 6.529 11.876 1.00 98.06 107 SER A O 1
ATOM 808 N N . GLU A 1 108 ? 13.133 4.778 13.126 1.00 98.12 108 GLU A N 1
ATOM 809 C CA . GLU A 1 108 ? 11.777 4.392 13.529 1.00 98.12 108 GLU A CA 1
ATOM 810 C C . GLU A 1 108 ? 11.105 5.467 14.389 1.00 98.12 108 GLU A C 1
ATOM 812 O O . GLU A 1 108 ? 11.732 6.120 15.224 1.00 98.12 108 GLU A O 1
ATOM 817 N N . LEU A 1 109 ? 9.804 5.639 14.165 1.00 98.19 109 LEU A N 1
ATOM 818 C CA . LEU A 1 109 ? 8.937 6.562 14.883 1.00 98.19 109 LEU A CA 1
ATOM 819 C C . LEU A 1 109 ? 7.830 5.761 15.589 1.00 98.19 109 LEU A C 1
ATOM 821 O O . LEU A 1 109 ? 7.495 4.663 15.142 1.00 98.19 109 LEU A O 1
ATOM 825 N N . PRO A 1 110 ? 7.222 6.288 16.668 1.00 97.56 110 PRO A N 1
ATOM 826 C CA . PRO A 1 110 ? 6.109 5.612 17.332 1.00 97.56 110 PRO A CA 1
ATOM 827 C C . PRO A 1 110 ? 4.947 5.365 16.363 1.00 97.56 110 PRO A C 1
ATOM 829 O O . PRO A 1 110 ? 4.405 6.315 15.799 1.00 97.56 110 PRO A O 1
ATOM 832 N N . ALA A 1 111 ? 4.573 4.104 16.155 1.00 97.50 111 ALA A N 1
ATOM 833 C CA . ALA A 1 111 ? 3.468 3.712 15.282 1.00 97.50 111 ALA A CA 1
ATOM 834 C C . ALA A 1 111 ? 2.201 3.443 16.102 1.00 97.50 111 ALA A C 1
ATOM 836 O O . ALA A 1 111 ? 2.288 2.853 17.173 1.00 97.50 111 ALA A O 1
ATOM 837 N N . ILE A 1 112 ? 1.040 3.829 15.569 1.00 97.75 112 ILE A N 1
ATOM 838 C CA . ILE A 1 112 ? -0.271 3.488 16.133 1.00 97.75 112 ILE A CA 1
ATOM 839 C C . ILE A 1 112 ? -0.809 2.295 15.348 1.00 97.75 112 ILE A C 1
ATOM 841 O O . ILE A 1 112 ? -1.078 2.426 14.155 1.00 97.75 112 ILE A O 1
ATOM 845 N N . LEU A 1 113 ? -0.941 1.135 15.996 1.00 96.44 113 LEU A N 1
ATOM 846 C CA . LEU A 1 113 ? -1.253 -0.134 15.310 1.00 96.44 113 LEU A CA 1
ATOM 847 C C . LEU A 1 113 ? -2.598 -0.750 15.715 1.00 96.44 113 LEU A C 1
ATOM 849 O O . LEU A 1 113 ? -2.998 -1.773 15.163 1.00 96.44 113 LEU A O 1
ATOM 853 N N . SER A 1 114 ? -3.296 -0.150 16.680 1.00 95.94 114 SER A N 1
ATOM 854 C CA . SER A 1 114 ? -4.577 -0.646 17.190 1.00 95.94 114 SER A CA 1
ATOM 855 C C . SER A 1 114 ? -5.623 0.461 17.286 1.00 95.94 114 SER A C 1
ATOM 857 O O . SER A 1 114 ? -5.294 1.643 17.431 1.00 95.94 114 SER A O 1
ATOM 859 N N . MET A 1 115 ? -6.900 0.073 17.235 1.00 95.50 115 MET A N 1
ATOM 860 C CA . MET A 1 115 ? -8.016 1.007 17.415 1.00 95.50 115 MET A CA 1
ATOM 861 C C . MET A 1 115 ? -7.996 1.623 18.818 1.00 95.50 115 MET A C 1
ATOM 863 O O . MET A 1 115 ? -8.251 2.813 18.981 1.00 95.50 115 MET A O 1
ATOM 867 N N . GLU A 1 116 ? -7.645 0.836 19.832 1.00 95.69 116 GLU A N 1
ATOM 868 C CA . GLU A 1 116 ? -7.558 1.255 21.228 1.00 95.69 116 GLU A CA 1
ATOM 869 C C . GLU A 1 116 ? -6.494 2.338 21.425 1.00 95.69 116 GLU A C 1
ATOM 871 O O . GLU A 1 116 ? -6.724 3.327 22.123 1.00 95.69 116 GLU A O 1
ATOM 876 N N . GLU A 1 117 ? -5.337 2.185 20.782 1.00 97.50 117 GLU A N 1
ATOM 877 C CA . GLU A 1 117 ? -4.267 3.177 20.817 1.00 97.50 117 GLU A CA 1
ATOM 878 C C . GLU A 1 117 ? -4.648 4.459 20.069 1.00 97.50 117 GLU A C 1
ATOM 880 O O . GLU A 1 117 ? -4.409 5.558 20.580 1.00 97.50 117 GLU A O 1
ATOM 885 N N . ALA A 1 118 ? -5.305 4.343 18.911 1.00 96.81 118 ALA A N 1
ATOM 886 C CA . ALA A 1 118 ? -5.827 5.495 18.177 1.00 96.81 118 ALA A CA 1
ATOM 887 C C . ALA A 1 118 ? -6.841 6.286 19.021 1.00 96.81 118 ALA A C 1
ATOM 889 O O . ALA A 1 118 ? -6.736 7.508 19.131 1.00 96.81 118 ALA A O 1
ATOM 890 N N . VAL A 1 119 ? -7.760 5.593 19.706 1.00 95.69 119 VAL A N 1
ATOM 891 C CA . VAL A 1 119 ? -8.723 6.211 20.632 1.00 95.69 119 VAL A CA 1
ATOM 892 C C . VAL A 1 119 ? -8.012 6.884 21.804 1.00 95.69 119 VAL A C 1
ATOM 894 O O . VAL A 1 119 ? -8.303 8.039 22.112 1.00 95.69 119 VAL A O 1
ATOM 897 N N . LYS A 1 120 ? -7.050 6.201 22.437 1.00 97.38 120 LYS A N 1
ATOM 898 C CA . LYS A 1 120 ? -6.289 6.727 23.582 1.00 97.38 120 LYS A CA 1
ATOM 899 C C . LYS A 1 120 ? -5.495 7.989 23.233 1.00 97.38 120 LYS A C 1
ATOM 901 O O . LYS A 1 120 ? -5.348 8.867 24.078 1.00 97.38 120 LYS A O 1
ATOM 906 N N . THR A 1 121 ? -4.967 8.066 22.015 1.00 97.00 121 THR A N 1
ATOM 907 C CA . THR A 1 121 ? -4.139 9.186 21.538 1.00 97.00 121 THR A CA 1
ATOM 908 C C . THR A 1 121 ? -4.939 10.267 20.809 1.00 97.00 121 THR A C 1
ATOM 910 O O . THR A 1 121 ? -4.377 11.301 20.458 1.00 97.00 121 THR A O 1
ATOM 913 N N . GLY A 1 122 ? -6.243 10.062 20.595 1.00 95.25 122 GLY A N 1
ATOM 914 C CA . GLY A 1 122 ? -7.087 10.982 19.830 1.00 95.25 122 GLY A CA 1
ATOM 915 C C . GLY A 1 122 ? -6.712 11.065 18.346 1.00 95.25 122 GLY A C 1
ATOM 916 O O . GLY A 1 122 ? -6.984 12.078 17.703 1.00 95.25 122 GLY A O 1
ATOM 917 N N . SER A 1 123 ? -6.068 10.027 17.808 1.00 95.00 123 SER A N 1
ATOM 918 C CA . SER A 1 123 ? -5.578 9.987 16.431 1.00 95.00 123 SER A CA 1
ATOM 919 C C . SER A 1 123 ? -6.691 9.554 15.476 1.00 95.00 123 SER A C 1
ATOM 921 O O . SER A 1 123 ? -6.870 8.371 15.190 1.00 95.00 123 SER A O 1
ATOM 923 N N . PHE A 1 124 ? -7.479 10.524 15.011 1.00 92.19 124 PHE A N 1
ATOM 924 C CA . PHE A 1 124 ? -8.595 10.309 14.090 1.00 92.19 124 PHE A CA 1
ATOM 925 C C . PHE A 1 124 ? -8.424 11.130 12.813 1.00 92.19 124 PHE A C 1
ATOM 927 O O . PHE A 1 124 ? -7.910 12.250 12.843 1.00 92.19 124 PHE A O 1
ATOM 934 N N . HIS A 1 125 ? -8.939 10.624 11.692 1.00 88.94 125 HIS A N 1
ATOM 935 C CA . HIS A 1 125 ? -9.054 11.437 10.485 1.00 88.94 125 HIS A CA 1
ATOM 936 C C . HIS A 1 125 ? -10.019 12.615 10.716 1.00 88.94 125 HIS A C 1
ATOM 938 O O . HIS A 1 125 ? -11.098 12.428 11.297 1.00 88.94 125 HIS A O 1
ATOM 944 N N . PRO A 1 126 ? -9.684 13.829 10.247 1.00 86.25 126 PRO A N 1
ATOM 945 C CA . PRO A 1 126 ? -10.530 15.000 10.440 1.00 86.25 126 PRO A CA 1
ATOM 946 C C . PRO A 1 126 ? -11.889 14.824 9.751 1.00 86.25 126 PRO A C 1
ATOM 948 O O . PRO A 1 126 ? -11.993 14.197 8.702 1.00 86.25 126 PRO A O 1
ATOM 951 N N . ASN A 1 127 ? -12.941 15.405 10.333 1.00 84.69 127 ASN A N 1
ATOM 952 C CA . ASN A 1 127 ? -14.304 15.414 9.776 1.00 84.69 127 ASN A CA 1
ATOM 953 C C . ASN A 1 127 ? -14.944 14.025 9.544 1.00 84.69 127 ASN A C 1
ATOM 955 O O . ASN A 1 127 ? -15.903 13.906 8.782 1.00 84.69 127 ASN A O 1
ATOM 959 N N . THR A 1 128 ? -14.466 12.975 10.223 1.00 86.31 128 THR A N 1
ATOM 960 C CA . THR A 1 128 ? -15.000 11.603 10.080 1.00 86.31 128 THR A CA 1
ATOM 961 C C . THR A 1 128 ? -16.008 11.193 11.151 1.00 86.31 128 THR A C 1
ATOM 963 O O . THR A 1 128 ? -16.644 10.150 11.020 1.00 86.31 128 THR A O 1
ATOM 966 N N . LYS A 1 129 ? -16.221 12.007 12.195 1.00 89.38 129 LYS A N 1
ATOM 967 C CA . LYS A 1 129 ? -17.211 11.705 13.237 1.00 89.38 129 LYS A CA 1
ATOM 968 C C . LYS A 1 129 ? -18.616 11.675 12.633 1.00 89.38 129 LYS A C 1
ATOM 970 O O . LYS A 1 129 ? -19.149 12.703 12.218 1.00 89.38 129 LYS A O 1
ATOM 975 N N . ARG A 1 130 ? -19.234 10.495 12.623 1.00 91.00 130 ARG A N 1
ATOM 976 C CA . ARG A 1 130 ? -20.633 10.292 12.233 1.00 91.00 130 ARG A CA 1
ATOM 977 C C . ARG A 1 130 ? -21.451 9.938 13.467 1.00 91.00 130 ARG A C 1
ATOM 979 O O . ARG A 1 130 ? -20.998 9.181 14.317 1.00 91.00 130 ARG A O 1
ATOM 986 N N . CYS A 1 131 ? -22.644 10.506 13.573 1.00 93.00 131 CYS A N 1
ATOM 987 C CA . CYS A 1 131 ? -23.586 10.207 14.642 1.00 93.00 131 CYS A CA 1
ATOM 988 C C . CYS A 1 131 ? -24.992 10.214 14.049 1.00 93.00 131 CYS A C 1
ATOM 990 O O . CYS A 1 131 ? -25.362 11.165 13.361 1.00 93.00 131 CYS A O 1
ATOM 992 N N . LEU A 1 132 ? -25.752 9.155 14.302 1.00 94.06 132 LEU A N 1
ATOM 993 C CA . LEU A 1 132 ? -27.157 9.060 13.939 1.00 94.06 132 LEU A CA 1
ATOM 994 C C . LEU A 1 132 ? -27.950 8.865 15.225 1.00 94.06 132 LEU A C 1
ATOM 996 O O . LEU A 1 132 ? -27.725 7.905 15.956 1.00 94.06 132 LEU A O 1
ATOM 1000 N N . VAL A 1 133 ? -28.869 9.78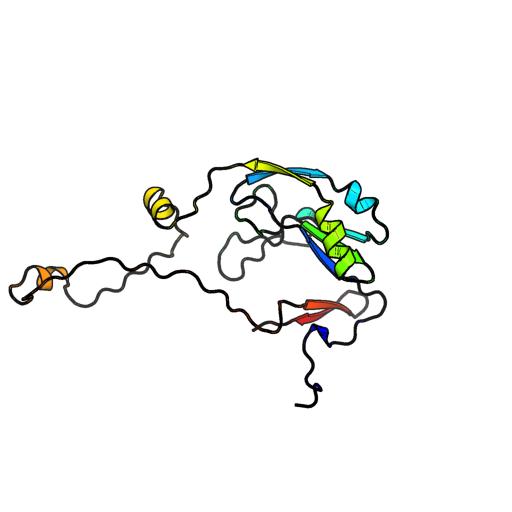7 15.493 1.00 94.31 133 VAL A N 1
ATOM 1001 C CA . VAL A 1 133 ? -29.738 9.755 16.671 1.00 94.31 133 VAL A CA 1
ATOM 1002 C C . VAL A 1 133 ? -31.179 9.826 16.195 1.00 94.31 133 VAL A C 1
ATOM 1004 O O . VAL A 1 133 ? -31.519 10.648 15.344 1.00 94.31 133 VAL A O 1
ATOM 1007 N N . LYS A 1 134 ? -32.033 8.958 16.739 1.00 94.81 134 LYS A N 1
ATOM 1008 C CA . LYS A 1 134 ? -33.468 8.947 16.458 1.00 94.81 134 LYS A CA 1
ATOM 1009 C C . LYS A 1 134 ? -34.241 8.763 17.759 1.00 94.81 134 LYS A C 1
ATOM 1011 O O . LYS A 1 134 ? -34.062 7.761 18.442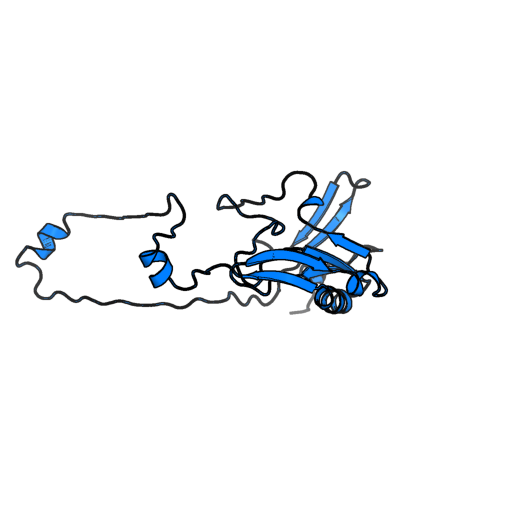 1.00 94.81 134 LYS A O 1
ATOM 1016 N N . GLY A 1 135 ? -35.137 9.703 18.056 1.00 94.25 135 GLY A N 1
ATOM 1017 C CA . GLY A 1 135 ? -35.880 9.725 19.317 1.00 94.25 135 GLY A CA 1
ATOM 1018 C C . GLY A 1 135 ? -35.025 10.200 20.495 1.00 94.25 135 GLY A C 1
ATOM 1019 O O . GLY A 1 135 ? -34.005 10.855 20.298 1.00 94.25 135 GLY A O 1
ATOM 1020 N N . ASN A 1 136 ? -35.468 9.879 21.712 1.00 93.25 136 ASN A N 1
ATOM 1021 C CA . ASN A 1 136 ? -34.784 10.220 22.959 1.00 93.25 136 ASN A CA 1
ATOM 1022 C C . ASN A 1 136 ? -34.333 8.928 23.658 1.00 93.25 136 ASN A C 1
ATOM 1024 O O . ASN A 1 136 ? -35.124 8.257 24.325 1.00 93.25 136 ASN A O 1
ATOM 1028 N N . VAL A 1 137 ? -33.074 8.551 23.430 1.00 91.94 137 VAL A N 1
ATOM 1029 C CA . VAL A 1 137 ? -32.492 7.296 23.926 1.00 91.94 137 VAL A CA 1
ATOM 1030 C C . VAL A 1 137 ? -32.327 7.353 25.444 1.00 91.94 137 VAL A C 1
ATOM 1032 O O . VAL A 1 137 ? -32.658 6.393 26.137 1.00 91.94 137 VAL A O 1
ATOM 1035 N N . GLU A 1 138 ? -31.900 8.499 25.970 1.00 91.31 138 GLU A N 1
ATOM 1036 C CA . GLU A 1 138 ? -31.717 8.746 27.397 1.00 91.31 138 GLU A CA 1
ATOM 1037 C C . GLU A 1 138 ? -33.033 8.578 28.165 1.00 91.31 138 GLU A C 1
ATOM 1039 O O . GLU A 1 138 ? -33.071 7.897 29.188 1.00 91.31 138 GLU A O 1
ATOM 1044 N N . GLN A 1 139 ? -34.134 9.133 27.649 1.00 92.62 139 GLN A N 1
ATOM 1045 C CA . GLN A 1 139 ? -35.460 8.962 28.244 1.00 92.62 139 GLN A CA 1
ATOM 1046 C C . GLN A 1 139 ? -35.897 7.494 28.255 1.00 92.62 139 GLN A C 1
ATOM 1048 O O . GLN A 1 139 ? -36.489 7.052 29.234 1.00 92.62 139 GLN A O 1
ATOM 1053 N N . CYS A 1 140 ? -35.600 6.736 27.197 1.00 90.44 140 CYS A N 1
ATOM 1054 C CA . CYS A 1 140 ? -35.925 5.313 27.129 1.00 90.44 140 CYS A CA 1
ATOM 1055 C C . CYS A 1 140 ? -35.189 4.522 28.223 1.00 90.44 140 CYS A C 1
ATOM 1057 O O . CYS A 1 140 ? -35.818 3.762 28.957 1.00 90.44 140 CYS A O 1
ATOM 1059 N N . PHE A 1 141 ? -33.885 4.768 28.396 1.00 90.69 141 PHE A N 1
ATOM 1060 C CA . PHE A 1 141 ? -33.084 4.136 29.450 1.00 90.69 141 PHE A CA 1
ATOM 1061 C C . PHE A 1 141 ? -33.492 4.544 30.870 1.00 90.69 141 PHE A C 1
ATOM 1063 O O . PHE A 1 141 ? -33.359 3.737 31.782 1.00 90.69 141 PHE A O 1
ATOM 1070 N N . MET A 1 142 ? -33.971 5.776 31.067 1.00 88.62 142 MET A N 1
ATOM 1071 C CA . MET A 1 142 ? -34.457 6.255 32.370 1.00 88.62 142 MET A CA 1
ATOM 1072 C C . MET A 1 142 ? -35.895 5.825 32.687 1.00 88.62 142 MET A C 1
ATOM 1074 O O . MET A 1 142 ? -36.344 6.001 33.817 1.00 88.62 142 MET A O 1
ATOM 1078 N N . SER A 1 143 ? -36.634 5.315 31.702 1.00 86.94 143 SER A N 1
ATOM 1079 C CA . SER A 1 143 ? -38.005 4.843 31.891 1.00 86.94 143 SER A CA 1
ATOM 1080 C C . SER A 1 143 ? -38.049 3.391 32.371 1.00 86.94 143 SER A C 1
ATOM 1082 O O . SER A 1 143 ? -37.160 2.603 32.058 1.00 86.94 143 SER A O 1
ATOM 1084 N N . ASP A 1 144 ? -39.153 2.993 33.004 1.00 84.94 144 ASP A N 1
ATOM 1085 C CA . ASP A 1 144 ? -39.430 1.587 33.347 1.00 84.94 144 ASP A CA 1
ATOM 1086 C C . ASP A 1 144 ? -39.802 0.720 32.120 1.00 84.94 144 ASP A C 1
ATOM 1088 O O . ASP A 1 144 ? -40.231 -0.424 32.256 1.00 84.94 144 ASP A O 1
ATOM 1092 N N . GLY A 1 145 ? -39.676 1.257 30.899 1.00 82.81 145 GLY A N 1
ATOM 1093 C CA . GLY A 1 145 ? -40.010 0.554 29.658 1.00 82.81 145 GLY A CA 1
ATOM 1094 C C . GLY A 1 145 ? -38.990 -0.511 29.238 1.00 82.81 145 GLY A C 1
ATOM 1095 O O . GLY A 1 145 ? -39.300 -1.350 28.393 1.00 82.81 145 GLY A O 1
ATOM 1096 N N . CYS A 1 146 ? -37.787 -0.500 29.816 1.00 88.75 146 CYS A N 1
ATOM 1097 C CA . CYS A 1 146 ? -36.726 -1.460 29.518 1.00 88.75 146 CYS A CA 1
ATOM 1098 C C . CYS A 1 146 ? -36.669 -2.558 30.590 1.00 88.75 146 CYS A C 1
ATOM 1100 O O . CYS A 1 146 ? -36.108 -2.349 31.660 1.00 88.75 146 CYS A O 1
ATOM 1102 N N . GLU A 1 147 ? -37.178 -3.760 30.294 1.00 91.56 147 GLU A N 1
ATOM 1103 C CA . GLU A 1 147 ? -37.117 -4.898 31.234 1.00 91.56 147 GLU A CA 1
ATOM 1104 C C . GLU A 1 147 ? -35.671 -5.355 31.507 1.00 91.56 147 GLU A C 1
ATOM 1106 O O . GLU A 1 147 ? -35.340 -5.796 32.608 1.00 91.56 147 GLU A O 1
ATOM 1111 N N . ARG A 1 148 ? -34.794 -5.272 30.496 1.00 91.31 148 ARG A N 1
ATOM 1112 C CA . ARG A 1 148 ? 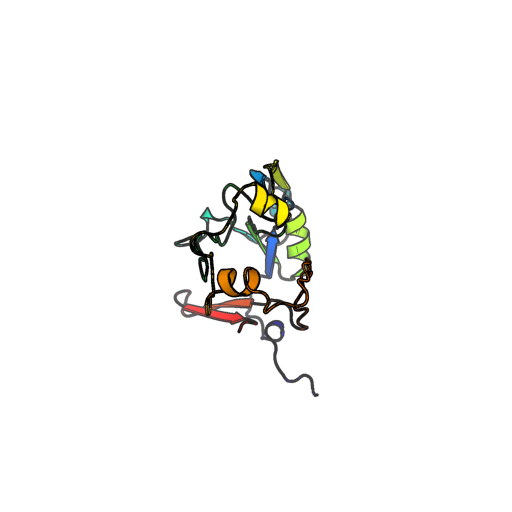-33.379 -5.654 30.592 1.00 91.31 148 ARG A CA 1
ATOM 1113 C C . ARG A 1 148 ? -32.504 -4.729 29.758 1.00 91.31 148 ARG A C 1
ATOM 1115 O O . ARG A 1 148 ? -32.885 -4.327 28.662 1.00 91.31 148 ARG A O 1
ATOM 1122 N N . ILE A 1 149 ? -31.296 -4.473 30.256 1.00 91.06 149 ILE A N 1
ATOM 1123 C CA . ILE A 1 149 ? -30.233 -3.765 29.540 1.00 91.06 149 ILE A CA 1
ATOM 1124 C C . ILE A 1 149 ? -29.080 -4.745 29.342 1.00 91.06 149 ILE A C 1
ATOM 1126 O O . ILE A 1 149 ? -28.587 -5.329 30.305 1.00 91.06 149 ILE A O 1
ATOM 1130 N N . ILE A 1 150 ? -28.661 -4.930 28.091 1.00 94.44 150 ILE A N 1
ATOM 1131 C CA . ILE A 1 150 ? -27.532 -5.786 27.725 1.00 94.44 150 ILE A CA 1
ATOM 1132 C C . ILE A 1 150 ? -26.475 -4.899 27.079 1.00 94.44 150 ILE A C 1
ATOM 1134 O O . ILE A 1 150 ? -26.772 -4.158 26.143 1.00 94.44 150 ILE A O 1
ATOM 1138 N N . SER A 1 151 ? -25.248 -4.985 27.576 1.00 95.81 151 SER A N 1
ATOM 1139 C CA . SER A 1 151 ? -24.089 -4.285 27.034 1.00 95.81 151 SER A CA 1
ATOM 1140 C C . SER A 1 151 ? -23.004 -5.283 26.644 1.00 95.81 151 SER A C 1
ATOM 1142 O O . SER A 1 151 ? -22.878 -6.359 27.229 1.00 95.81 151 SER A O 1
ATOM 1144 N N . GLY A 1 152 ? -22.227 -4.929 25.627 1.00 96.62 152 GLY A N 1
ATOM 1145 C CA . GLY A 1 152 ? -21.135 -5.749 25.130 1.00 96.62 152 GLY A CA 1
ATOM 1146 C C . GLY A 1 152 ? -20.356 -5.037 24.035 1.00 96.62 152 GLY A C 1
ATOM 1147 O O . GLY A 1 152 ? -20.757 -3.977 23.555 1.00 96.62 152 GLY A O 1
ATOM 1148 N N . GLU A 1 153 ? -19.244 -5.645 23.648 1.00 96.38 153 GLU A N 1
ATOM 1149 C CA . GLU A 1 153 ? -18.379 -5.192 22.565 1.00 96.38 153 GLU A CA 1
ATOM 1150 C C . GLU A 1 153 ? -18.202 -6.336 21.565 1.00 96.38 153 GLU A C 1
ATOM 1152 O O . GLU A 1 153 ? -18.157 -7.508 21.946 1.00 96.38 153 GLU A O 1
ATOM 1157 N N . VAL A 1 154 ? -18.096 -5.996 20.283 1.00 96.12 154 VAL A N 1
ATOM 1158 C CA . VAL A 1 154 ? -17.771 -6.939 19.215 1.00 96.12 154 VAL A CA 1
ATOM 1159 C C . VAL A 1 154 ? -16.602 -6.394 18.407 1.00 96.12 154 VAL A C 1
ATOM 1161 O O . VAL A 1 154 ? -16.566 -5.210 18.075 1.00 96.12 154 VAL A O 1
ATOM 1164 N N . LYS A 1 155 ? -15.654 -7.272 18.076 1.00 95.25 155 LYS A N 1
ATOM 1165 C CA . LYS A 1 155 ? -14.544 -6.977 17.167 1.00 95.25 155 LYS A CA 1
ATOM 1166 C C . LYS A 1 155 ? -14.686 -7.834 15.923 1.00 95.25 155 LYS A C 1
ATOM 1168 O O . LYS A 1 155 ? -14.902 -9.040 16.021 1.00 95.25 155 LYS A O 1
ATOM 1173 N N . VAL A 1 156 ? -14.546 -7.201 14.768 1.00 96.31 156 VAL A N 1
ATOM 1174 C CA . VAL A 1 156 ? -14.552 -7.858 13.461 1.00 96.31 156 VAL A CA 1
ATOM 1175 C C . VAL A 1 156 ? -13.204 -7.573 12.811 1.00 96.31 156 VAL A C 1
ATOM 1177 O O . VAL A 1 156 ? -12.755 -6.428 12.805 1.00 96.31 156 VAL A O 1
ATOM 1180 N N . ALA A 1 157 ? -12.529 -8.620 12.344 1.00 95.56 157 ALA A N 1
ATOM 1181 C CA . ALA A 1 157 ? -11.212 -8.503 11.728 1.00 95.56 157 ALA A CA 1
ATOM 1182 C C . ALA A 1 157 ? -11.299 -7.973 10.286 1.00 95.56 157 ALA A C 1
ATOM 1184 O O . ALA A 1 157 ? -12.380 -7.891 9.702 1.00 95.56 157 ALA A O 1
ATOM 1185 N N . GLY A 1 158 ? -10.142 -7.631 9.717 1.00 95.31 158 GLY A N 1
ATOM 1186 C CA . GLY A 1 158 ? -10.025 -7.294 8.301 1.00 95.31 158 GLY A CA 1
ATOM 1187 C C . GLY A 1 158 ? -10.218 -8.506 7.388 1.00 95.31 158 GLY A C 1
ATOM 1188 O O . GLY A 1 158 ? -10.144 -9.657 7.822 1.00 95.31 158 GLY A O 1
ATOM 1189 N N . GLN A 1 159 ? -10.434 -8.226 6.107 1.00 97.44 159 GLN A N 1
ATOM 1190 C CA . GLN A 1 159 ? -10.589 -9.223 5.055 1.00 97.44 159 GLN A CA 1
ATOM 1191 C C . GLN A 1 159 ? -9.890 -8.720 3.790 1.00 97.44 159 GLN A C 1
ATOM 1193 O O . GLN A 1 159 ? -10.057 -7.559 3.424 1.00 97.44 159 GLN A O 1
ATOM 1198 N N . GLU A 1 160 ? -9.111 -9.584 3.140 1.00 96.50 160 GLU A N 1
ATOM 1199 C CA . GLU A 1 160 ? -8.538 -9.304 1.822 1.00 96.50 160 GLU A CA 1
ATOM 1200 C C . GLU A 1 160 ? -9.543 -9.692 0.733 1.00 96.50 160 GLU A C 1
ATOM 1202 O O . GLU A 1 160 ? -10.249 -10.694 0.867 1.00 96.50 160 GLU A O 1
ATOM 1207 N N . HIS A 1 161 ? -9.597 -8.914 -0.347 1.00 96.94 161 HIS A N 1
ATOM 1208 C CA . HIS A 1 161 ? -10.491 -9.163 -1.476 1.00 96.94 161 HIS A CA 1
ATOM 1209 C C . HIS A 1 161 ? -10.172 -10.495 -2.150 1.00 96.94 161 HIS A C 1
ATOM 1211 O O . HIS A 1 161 ? -11.080 -11.238 -2.512 1.00 96.94 161 HIS A O 1
ATOM 1217 N N . PHE A 1 162 ? -8.875 -10.786 -2.293 1.00 95.75 162 PHE A N 1
ATOM 1218 C CA . PHE A 1 162 ? -8.367 -12.016 -2.895 1.00 95.75 162 PHE A CA 1
ATOM 1219 C C . PHE A 1 162 ? -8.929 -12.254 -4.308 1.00 95.75 162 PHE A C 1
ATOM 1221 O O . PHE A 1 162 ? -9.337 -13.358 -4.670 1.00 95.75 162 PHE A O 1
ATOM 1228 N N . TYR A 1 163 ? -8.986 -11.180 -5.102 1.00 96.56 163 TYR A N 1
ATOM 1229 C CA . TYR A 1 163 ? -9.316 -11.264 -6.520 1.00 96.56 163 TYR A CA 1
ATOM 1230 C C . TYR A 1 163 ? -8.306 -12.155 -7.255 1.00 96.56 163 TYR A C 1
ATOM 1232 O O . TYR A 1 163 ? -7.124 -12.199 -6.917 1.00 96.56 163 TYR A O 1
ATOM 1240 N N . MET A 1 164 ? -8.796 -12.888 -8.256 1.00 96.00 164 MET A N 1
ATOM 1241 C CA . MET A 1 164 ? -7.984 -13.861 -8.994 1.00 96.00 164 MET A CA 1
ATOM 1242 C C . MET A 1 164 ? -7.068 -13.210 -10.036 1.00 96.00 164 MET A C 1
ATOM 1244 O O . MET A 1 164 ? -6.029 -13.784 -10.340 1.00 96.00 164 MET A O 1
ATOM 1248 N N . GLU A 1 165 ? -7.437 -12.038 -10.565 1.00 96.12 165 GLU A N 1
ATOM 1249 C CA . GLU A 1 165 ? -6.553 -11.186 -11.372 1.00 96.12 165 GLU A CA 1
A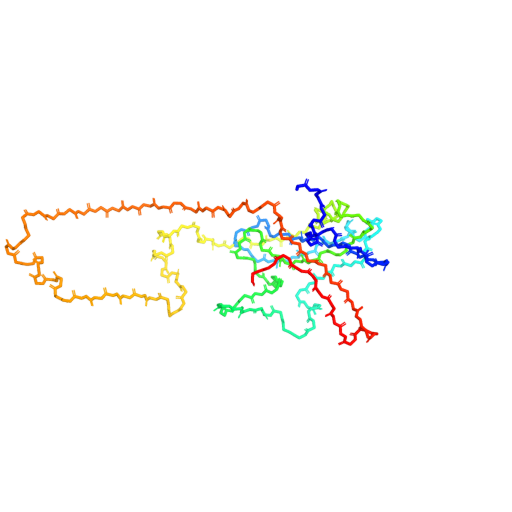TOM 1250 C C . GLU A 1 165 ? -5.921 -10.139 -10.441 1.00 96.12 165 GLU A C 1
ATOM 1252 O O . GLU A 1 165 ? -6.650 -9.285 -9.933 1.00 96.12 165 GLU A O 1
ATOM 1257 N N . PRO A 1 166 ? -4.605 -10.199 -10.163 1.00 94.62 166 PRO A N 1
ATOM 1258 C CA . PRO A 1 166 ? -3.927 -9.189 -9.362 1.00 94.62 166 PRO A CA 1
ATOM 1259 C C . PRO A 1 166 ? -3.934 -7.802 -10.015 1.00 94.62 166 PRO A C 1
ATOM 1261 O O . PRO A 1 166 ? -4.201 -7.656 -11.204 1.00 94.62 166 PRO A O 1
ATOM 1264 N N . GLN A 1 167 ? -3.558 -6.777 -9.246 1.00 95.12 167 GLN A N 1
ATOM 1265 C CA . GLN A 1 167 ? -3.365 -5.429 -9.787 1.00 95.12 167 GLN A CA 1
ATOM 1266 C C . GLN A 1 167 ? -2.355 -5.455 -10.939 1.00 95.12 167 GLN A C 1
ATOM 1268 O O . GLN A 1 167 ? -1.186 -5.787 -10.737 1.00 95.12 167 GLN A O 1
ATOM 1273 N N . CYS A 1 168 ? -2.806 -5.065 -12.128 1.00 94.12 168 CYS A N 1
ATOM 1274 C CA . CYS A 1 168 ? -1.985 -4.980 -13.326 1.00 94.12 168 CYS A CA 1
ATOM 1275 C C . CYS A 1 168 ? -2.296 -3.677 -14.060 1.00 94.12 168 CYS A C 1
ATOM 1277 O O . CYS A 1 168 ? -3.432 -3.196 -14.074 1.00 94.12 168 CYS A O 1
ATOM 1279 N N . THR A 1 169 ? -1.269 -3.047 -14.620 1.00 95.06 169 THR A N 1
ATOM 1280 C CA . THR A 1 169 ? -1.425 -1.846 -15.438 1.00 95.06 169 THR A CA 1
ATOM 1281 C C . THR A 1 169 ? -0.325 -1.794 -16.485 1.00 95.06 169 THR A C 1
ATOM 1283 O O . THR A 1 169 ? 0.858 -1.726 -16.147 1.00 95.06 169 THR A O 1
ATOM 1286 N N . LEU A 1 170 ? -0.730 -1.755 -17.750 1.00 94.44 170 LEU A N 1
ATOM 1287 C CA . LEU A 1 170 ? 0.133 -1.545 -18.902 1.00 94.44 170 LEU A CA 1
ATOM 1288 C C . LEU A 1 170 ? -0.053 -0.110 -19.403 1.00 94.44 170 LEU A C 1
ATOM 1290 O O . LEU A 1 170 ? -1.178 0.347 -19.605 1.00 94.44 170 LEU A O 1
ATOM 1294 N N . VAL A 1 171 ? 1.054 0.608 -19.590 1.00 93.81 171 VAL A N 1
ATOM 1295 C CA . VAL A 1 171 ? 1.049 2.014 -20.014 1.00 93.81 171 VAL A CA 1
ATOM 1296 C C . VAL A 1 171 ? 2.073 2.217 -21.114 1.00 93.81 1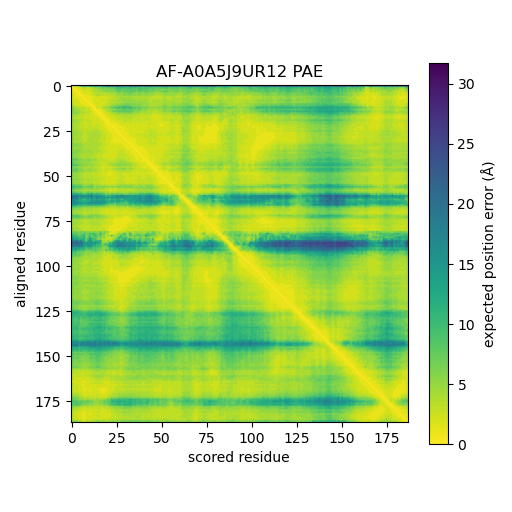71 VAL A C 1
ATOM 1298 O O . VAL A 1 171 ? 3.215 1.781 -20.974 1.00 93.81 171 VAL A O 1
ATOM 1301 N N . TRP A 1 172 ? 1.700 2.933 -22.172 1.00 93.12 172 TRP A N 1
ATOM 1302 C CA . TRP A 1 172 ? 2.648 3.351 -23.198 1.00 93.12 172 TRP A CA 1
ATOM 1303 C C . TRP A 1 172 ? 2.296 4.723 -23.781 1.00 93.12 172 TRP A C 1
ATOM 1305 O O . TRP A 1 172 ? 1.117 5.067 -23.915 1.00 93.12 172 TRP A O 1
ATOM 1315 N N . PRO A 1 173 ? 3.312 5.528 -24.135 1.00 92.75 173 PRO A N 1
ATOM 1316 C CA . PRO A 1 173 ? 3.090 6.780 -24.834 1.00 92.75 173 PRO A CA 1
ATOM 1317 C C . PRO A 1 173 ? 2.616 6.539 -26.269 1.00 92.75 173 PRO A C 1
ATOM 1319 O O . PRO A 1 173 ? 3.106 5.649 -26.967 1.00 92.75 173 PRO A O 1
ATOM 1322 N N . VAL A 1 174 ? 1.698 7.385 -26.721 1.00 91.56 174 VAL A N 1
ATOM 1323 C CA . VAL A 1 174 ? 1.260 7.515 -28.115 1.00 91.56 174 VAL A CA 1
ATOM 1324 C C . VAL A 1 174 ? 1.406 8.979 -28.548 1.00 91.56 174 VAL A C 1
ATOM 1326 O O . VAL A 1 174 ? 1.806 9.826 -27.748 1.00 91.56 174 VAL A O 1
ATOM 1329 N N . ASP A 1 175 ? 1.199 9.268 -29.835 1.00 91.62 175 ASP A N 1
ATOM 1330 C CA . ASP A 1 175 ? 1.382 10.614 -30.412 1.00 91.62 175 ASP A CA 1
ATOM 1331 C C . ASP A 1 175 ? 2.706 11.290 -29.991 1.00 91.62 175 ASP A C 1
ATOM 1333 O O . ASP A 1 175 ? 2.744 12.366 -29.395 1.00 91.62 175 ASP A O 1
ATOM 1337 N N . SER A 1 176 ? 3.825 10.590 -30.207 1.00 88.44 176 SER A N 1
ATOM 1338 C CA . SER A 1 176 ? 5.172 11.069 -29.848 1.00 88.44 176 SER A CA 1
ATOM 1339 C C . SER A 1 176 ? 5.357 11.469 -28.370 1.00 88.44 176 SER A C 1
ATOM 1341 O O . SER A 1 176 ? 6.286 12.207 -28.050 1.00 88.44 176 SER A O 1
ATOM 1343 N N . GLY A 1 177 ? 4.524 10.945 -27.463 1.00 85.44 177 GLY A N 1
ATOM 1344 C CA . GLY A 1 177 ? 4.600 11.198 -26.022 1.00 85.44 177 GLY A CA 1
ATOM 1345 C C . GLY A 1 177 ? 3.674 12.301 -25.513 1.00 85.44 177 GLY A C 1
ATOM 1346 O O . GLY A 1 177 ? 3.725 12.605 -24.323 1.00 85.44 177 GLY A O 1
ATOM 1347 N N . ASN A 1 178 ? 2.830 12.882 -26.371 1.00 90.25 178 ASN A N 1
ATOM 1348 C CA . ASN A 1 178 ? 1.811 13.849 -25.947 1.00 90.25 178 ASN A CA 1
ATOM 1349 C C . ASN A 1 178 ? 0.597 13.178 -25.297 1.00 90.25 178 ASN A C 1
ATOM 1351 O O . ASN A 1 178 ? -0.111 13.804 -24.510 1.00 90.25 178 ASN A O 1
ATOM 1355 N N . GLU A 1 179 ? 0.365 11.909 -25.619 1.00 94.38 179 GLU A N 1
ATOM 1356 C CA . GLU A 1 179 ? -0.746 11.121 -25.113 1.00 94.38 179 GLU A CA 1
ATOM 1357 C C . GLU A 1 179 ? -0.233 9.835 -24.463 1.00 94.38 179 GLU A C 1
ATOM 1359 O O . GLU A 1 179 ? 0.829 9.307 -24.805 1.00 94.38 179 GLU A O 1
ATOM 1364 N N . ILE A 1 180 ? -1.000 9.320 -23.506 1.00 94.06 180 ILE A N 1
ATOM 1365 C CA . ILE A 1 180 ? -0.684 8.096 -22.776 1.00 94.06 180 ILE A CA 1
ATOM 1366 C C . ILE A 1 180 ? -1.865 7.146 -22.933 1.00 94.06 180 ILE A C 1
ATOM 1368 O O . ILE A 1 180 ? -2.988 7.488 -22.566 1.00 94.06 180 ILE A O 1
ATOM 1372 N N . HIS A 1 181 ? -1.605 5.952 -23.458 1.00 94.69 181 HIS A N 1
ATOM 1373 C CA . HIS A 1 181 ? -2.569 4.861 -23.450 1.00 94.69 181 HIS A CA 1
ATOM 1374 C C . HIS A 1 181 ? -2.332 3.987 -22.216 1.00 94.69 181 HIS A C 1
ATOM 1376 O O . HIS A 1 181 ? -1.185 3.712 -21.857 1.00 94.69 181 HIS A O 1
ATOM 1382 N N . MET A 1 182 ? -3.415 3.564 -21.566 1.00 95.50 182 MET A N 1
ATOM 1383 C CA . MET A 1 182 ? -3.379 2.763 -20.346 1.00 95.50 182 MET A CA 1
ATOM 1384 C C . MET A 1 182 ? -4.445 1.670 -20.401 1.00 95.50 182 MET A C 1
ATOM 1386 O O . MET A 1 182 ? -5.609 1.956 -20.672 1.00 95.50 182 MET A O 1
ATOM 1390 N N . VAL A 1 183 ? -4.043 0.445 -20.072 1.00 96.38 183 VAL A N 1
ATOM 1391 C CA . VAL A 1 183 ? -4.930 -0.690 -19.792 1.00 96.38 183 VAL A CA 1
ATOM 1392 C C . VAL A 1 183 ? -4.679 -1.098 -18.344 1.00 96.38 183 VAL A C 1
ATOM 1394 O O . VAL A 1 183 ? -3.527 -1.272 -17.950 1.00 96.38 183 VAL A O 1
ATOM 1397 N N . SER A 1 184 ? -5.725 -1.179 -17.525 1.00 96.88 184 SER A N 1
ATOM 1398 C CA . SER A 1 184 ? -5.599 -1.388 -16.078 1.00 96.88 184 SER A CA 1
ATOM 1399 C C . SER A 1 184 ? -6.766 -2.211 -15.541 1.00 96.88 184 SER A C 1
ATOM 1401 O O . SER A 1 184 ? -7.911 -1.972 -15.931 1.00 96.88 184 SER A O 1
ATOM 1403 N N . SER A 1 185 ? -6.482 -3.132 -14.617 1.00 97.00 185 SER A N 1
ATOM 1404 C CA . SER A 1 185 ? -7.512 -3.840 -13.851 1.00 97.00 185 SER A CA 1
ATOM 1405 C C . SER A 1 185 ? -8.036 -2.918 -12.741 1.00 97.00 185 SER A C 1
ATOM 1407 O O . SER A 1 185 ? -7.466 -2.834 -11.653 1.00 97.00 185 SER A O 1
ATOM 1409 N N . THR A 1 186 ? -9.096 -2.164 -13.048 1.00 95.44 186 THR A N 1
ATOM 1410 C CA . THR A 1 186 ? -9.714 -1.152 -12.168 1.00 95.44 186 THR A CA 1
ATOM 1411 C C . THR A 1 186 ? -11.248 -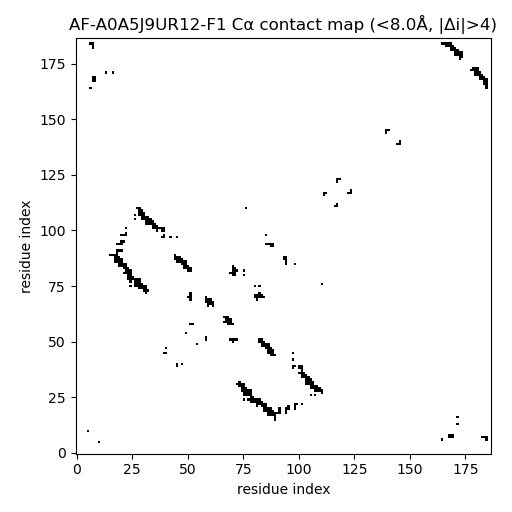1.179 -12.255 1.00 95.44 186 THR A C 1
ATOM 1413 O O . THR A 1 186 ? -11.808 -1.744 -13.194 1.00 95.44 186 THR A O 1
ATOM 1416 N N . GLN A 1 187 ? -11.931 -0.576 -11.271 1.00 92.19 187 GLN A N 1
ATOM 1417 C CA . GLN A 1 187 ? -13.396 -0.403 -11.218 1.00 92.19 187 GLN A CA 1
ATOM 1418 C C . GLN A 1 187 ? -13.853 0.966 -11.726 1.00 92.19 187 GLN A C 1
ATOM 1420 O O . GLN A 1 187 ? -13.059 1.928 -11.604 1.00 92.19 187 GLN A O 1
#